Protein AF-A0A1M4VY60-F1 (afdb_monomer)

Mean predicted aligned error: 6.82 Å

Organism: NCBI:txid996115

pLDDT: mean 90.89, std 8.32, range [58.72, 98.5]

Sequence (196 aa):
MANYSYIGYAPGVITVNFSGPDTVTLDSGYDPATDRRIFDVTDADGGNILPWWNPTPDTGTVFNGDRYNDENGDDATQTGVVTNLDGSVTYDSGAIYLEESYALAKPGGGTINMYRVEVEGNLVGYITSEPLVPGTTYSMTVSKVTPGNAPDTTDPSALVDVPCFTAGTLIETPDGAKAIEDLARGDLVLTLDHGP

Nearest PDB structures (foldseek):
  3gqb-assembly2_D  TM=4.556E-01  e=8.076E+00  Thermus thermophilus HB8
  6rm3-assembly1_SE0  TM=1.972E-01  e=2.638E+00  Vairimorpha necatrix
  2yyz-assembly1_A  TM=1.481E-01  e=2.371E+00  Thermotoga maritima MSB8
  8y6q-assembly1_I  TM=2.352E-01  e=6.526E+00  Drosophila melanogaster

InterPro domains:
  IPR028992 Hedgehog/Intein (Hint) domain [PF13403] (163-195)
  IPR036844 Hint domain superfamily [SSF51294] (162-196)

Foldseek 3Di:
DDKDKAKFFFAVQWDFDPPPQTKIAGALPDDSQFGIKMKIKFFDFDWALADDPDGHGRPSFFQFFDVPHQLDTSGPRIWIWMAHPVRPDTPDTARKHWFKWKFWADPVGDTKIKTQIDHSNHGGGIFILDDDDHGDMTRIDMDTGHSVLTFGNVPCNSTPDDPDDDFPDWFQFPVGTDTPVPDDPPGGGQDPVRDD

Secondary structure (DSSP, 8-state):
-EEEEEEEE-GGGEEEE-SSS-EEEE-TT--TTTSEEEEEEEE---SBSS-TTS--B--S-B--B-TTSTTS-S-TT-EEEEE-TTSS-EEEEEEEEEEEEEEEEPTTSSEEEEEEEEETTEEEEEEESSPPPTT-EEEEEEEE--TTTSPBTT-TTTS----PPPTTPEEP-TTS-EEGGG--TT-----TTS--

Radius of gyration: 18.48 Å; Cα contacts (8 Å, |Δi|>4): 457; chains: 1; bounding box: 41×38×54 Å

Solvent-accessible surface area (backbone atoms only — not comparable to full-atom values): 10792 Å² total; per-residue (Å²): 103,38,72,52,66,36,60,28,36,33,53,91,45,51,49,78,42,75,93,61,80,41,32,41,31,38,36,67,81,67,43,81,88,75,44,33,28,33,42,40,36,39,21,46,48,61,72,46,42,38,65,90,89,64,64,42,73,34,72,30,46,54,58,36,8,20,75,89,39,84,64,42,49,45,37,90,52,28,30,30,42,30,23,37,86,85,62,85,43,76,80,50,69,39,52,35,24,26,52,39,34,33,46,26,50,42,98,86,66,64,70,34,46,33,34,38,32,27,37,73,60,38,83,67,18,35,40,33,32,51,90,82,56,63,58,43,74,25,49,44,48,79,44,76,17,28,85,89,71,33,44,44,71,84,42,77,72,50,39,39,68,71,92,77,78,59,84,73,39,67,44,53,24,92,94,44,72,38,38,54,83,76,62,54,95,87,65,57,46,52,42,97,87,70,44,104

Structure (mmCIF, N/CA/C/O backbone):
data_AF-A0A1M4VY60-F1
#
_entry.id   AF-A0A1M4VY60-F1
#
loop_
_atom_site.group_PDB
_atom_site.id
_atom_site.type_symbol
_atom_site.label_atom_id
_atom_site.label_alt_id
_atom_site.label_comp_id
_atom_site.label_asym_id
_atom_site.label_entity_id
_atom_site.label_seq_id
_atom_site.pdbx_PDB_ins_code
_atom_site.Cartn_x
_atom_site.Cartn_y
_atom_site.Cartn_z
_atom_site.occupancy
_atom_site.B_iso_or_equiv
_atom_site.auth_seq_id
_atom_site.auth_comp_id
_atom_site.auth_asym_id
_atom_site.auth_atom_id
_atom_site.pdbx_PDB_model_num
ATOM 1 N N . MET A 1 1 ? 16.807 -10.704 -2.447 1.00 79.31 1 MET A N 1
ATOM 2 C CA . 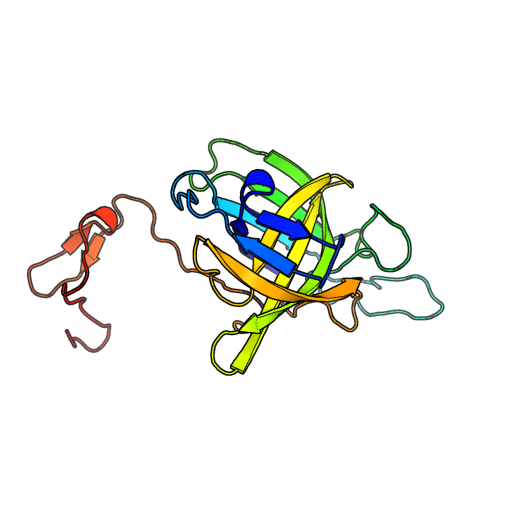MET A 1 1 ? 15.337 -10.851 -2.535 1.00 79.31 1 MET A CA 1
ATOM 3 C C . MET A 1 1 ? 14.701 -10.497 -1.202 1.00 79.31 1 MET A C 1
ATOM 5 O O . MET A 1 1 ? 14.738 -11.300 -0.268 1.00 79.31 1 MET A O 1
ATOM 9 N N . ALA A 1 2 ? 14.200 -9.272 -1.102 1.00 87.00 2 ALA A N 1
ATOM 10 C CA . ALA A 1 2 ? 13.390 -8.838 0.020 1.00 87.00 2 ALA A CA 1
ATOM 11 C C . ALA A 1 2 ? 11.962 -9.364 -0.132 1.00 87.00 2 ALA A C 1
ATOM 13 O O . ALA A 1 2 ? 11.486 -9.625 -1.237 1.00 87.00 2 ALA A O 1
ATOM 14 N N . ASN A 1 3 ? 11.297 -9.526 1.005 1.00 91.44 3 ASN A N 1
ATOM 15 C CA . ASN A 1 3 ? 9.868 -9.768 1.057 1.00 91.44 3 ASN A CA 1
ATOM 16 C C . ASN A 1 3 ? 9.286 -8.770 2.041 1.00 91.44 3 ASN A C 1
ATOM 18 O O . ASN A 1 3 ? 9.808 -8.629 3.151 1.00 91.44 3 ASN A O 1
ATOM 22 N N . TYR A 1 4 ? 8.229 -8.094 1.633 1.00 89.94 4 TYR A N 1
ATOM 23 C CA . TYR A 1 4 ? 7.525 -7.137 2.464 1.00 89.94 4 TYR A CA 1
ATOM 24 C C . TYR A 1 4 ? 6.027 -7.294 2.239 1.00 89.94 4 TYR A C 1
ATOM 26 O O . TYR A 1 4 ? 5.578 -7.660 1.154 1.00 89.94 4 TYR A O 1
ATOM 34 N N . SER A 1 5 ? 5.265 -7.089 3.306 1.00 91.75 5 SER A N 1
ATOM 35 C CA . SER A 1 5 ? 3.823 -7.284 3.317 1.00 91.75 5 SER A CA 1
ATOM 36 C C . SER A 1 5 ? 3.177 -6.039 3.887 1.00 91.75 5 SER A C 1
ATOM 38 O O . SER A 1 5 ? 3.624 -5.520 4.910 1.00 91.75 5 SER A O 1
ATOM 40 N N . TYR A 1 6 ? 2.140 -5.552 3.219 1.00 93.00 6 TYR A N 1
ATOM 41 C CA . TYR A 1 6 ? 1.391 -4.386 3.666 1.00 93.00 6 TYR A CA 1
ATOM 42 C C . TYR A 1 6 ? -0.083 -4.708 3.766 1.00 93.00 6 TYR A C 1
ATOM 44 O O . TYR A 1 6 ? -0.626 -5.490 2.987 1.00 93.00 6 TYR A O 1
ATOM 52 N N . ILE A 1 7 ? -0.754 -4.028 4.687 1.00 93.50 7 ILE A N 1
ATOM 53 C CA . ILE A 1 7 ? -2.207 -4.039 4.751 1.00 93.50 7 ILE A CA 1
ATOM 54 C C . ILE A 1 7 ? -2.711 -2.695 4.270 1.00 93.50 7 ILE A C 1
ATOM 56 O O . ILE A 1 7 ? -2.360 -1.646 4.807 1.00 93.50 7 ILE A O 1
ATOM 60 N N . GLY A 1 8 ? -3.559 -2.746 3.254 1.00 95.38 8 GLY A N 1
ATOM 61 C CA . GLY A 1 8 ? -4.146 -1.568 2.644 1.00 95.38 8 GLY A CA 1
ATOM 62 C C . GLY A 1 8 ? -5.646 -1.707 2.458 1.00 95.38 8 GLY A C 1
ATOM 63 O O . GLY A 1 8 ? -6.289 -2.627 2.965 1.00 95.38 8 GLY A O 1
ATOM 64 N N . TYR A 1 9 ? -6.194 -0.771 1.703 1.00 97.62 9 TYR A N 1
ATOM 65 C CA . TYR A 1 9 ? -7.612 -0.624 1.433 1.00 97.62 9 TYR A CA 1
ATOM 66 C C . TYR A 1 9 ? -7.970 -1.252 0.089 1.00 97.62 9 TYR A C 1
ATOM 68 O O . TYR A 1 9 ? -7.238 -1.122 -0.898 1.00 97.62 9 TYR A O 1
ATOM 76 N N . ALA A 1 10 ? -9.131 -1.899 0.029 1.00 98.12 10 ALA A N 1
ATOM 77 C CA . ALA A 1 10 ? -9.727 -2.302 -1.233 1.00 98.12 10 ALA A CA 1
ATOM 78 C C . ALA A 1 10 ? -10.022 -1.063 -2.112 1.00 98.12 10 ALA A C 1
ATOM 80 O O . ALA A 1 10 ? -10.392 -0.012 -1.585 1.00 98.12 10 ALA A O 1
ATOM 81 N N . PRO A 1 11 ? -9.939 -1.168 -3.453 1.00 97.81 11 PRO A N 1
ATOM 82 C CA . PRO A 1 11 ? -10.197 -0.037 -4.344 1.00 97.81 11 PRO A CA 1
ATOM 83 C C . PRO A 1 11 ? -11.573 0.607 -4.138 1.00 97.81 11 PRO A C 1
ATOM 85 O O . PRO A 1 11 ? -11.707 1.821 -4.205 1.00 97.81 11 PRO A O 1
ATOM 88 N N . GLY A 1 12 ? -12.597 -0.208 -3.861 1.00 97.31 12 GLY A N 1
ATOM 89 C CA . GLY A 1 12 ? -13.990 0.241 -3.791 1.00 97.31 12 GLY A CA 1
ATOM 90 C C . GLY A 1 12 ? -14.336 1.133 -2.597 1.00 97.31 12 GLY A C 1
ATOM 91 O O . GLY A 1 12 ? -15.396 1.749 -2.621 1.00 97.31 12 GLY A O 1
ATOM 92 N N . VAL A 1 13 ? -13.473 1.217 -1.579 1.00 98.31 13 VAL A N 1
ATOM 93 C CA . VAL A 1 13 ? -13.711 2.047 -0.381 1.00 98.31 13 VAL A CA 1
ATOM 94 C C . VAL A 1 13 ? -12.925 3.355 -0.379 1.00 98.31 13 VAL A C 1
ATOM 96 O O . VAL A 1 13 ? -13.095 4.168 0.527 1.00 98.31 13 VAL A O 1
ATOM 99 N N . ILE A 1 14 ? -12.079 3.587 -1.384 1.00 98.44 14 ILE A N 1
ATOM 100 C CA . ILE A 1 14 ? -11.337 4.836 -1.548 1.00 98.44 14 ILE A CA 1
ATOM 101 C C . ILE A 1 14 ? -11.918 5.597 -2.733 1.00 98.44 14 ILE A C 1
ATOM 103 O O . ILE A 1 14 ? -11.946 5.109 -3.859 1.00 98.44 14 ILE A O 1
ATOM 107 N N . THR A 1 15 ? -12.358 6.828 -2.489 1.00 97.88 15 THR A N 1
ATOM 108 C CA . THR A 1 15 ? -12.755 7.751 -3.555 1.00 97.88 15 THR A CA 1
ATOM 109 C C . THR A 1 15 ? -11.655 8.777 -3.774 1.00 97.88 15 THR A C 1
ATOM 111 O O . THR A 1 15 ? -11.399 9.604 -2.900 1.00 97.88 15 THR A O 1
ATOM 114 N N . VAL A 1 16 ? -11.037 8.744 -4.955 1.00 97.25 16 VAL A N 1
ATOM 115 C CA . VAL A 1 16 ? -10.107 9.773 -5.440 1.00 97.25 16 VAL A CA 1
ATOM 116 C C . VAL A 1 16 ? -10.871 10.703 -6.385 1.00 97.25 16 VAL A C 1
ATOM 118 O O . VAL A 1 16 ? -11.512 10.242 -7.329 1.00 97.25 16 VAL A O 1
ATOM 121 N N . ASN A 1 17 ? -10.853 12.010 -6.127 1.00 96.12 17 ASN A N 1
ATOM 122 C CA . ASN A 1 17 ? -11.636 12.995 -6.874 1.00 96.12 17 ASN A CA 1
ATOM 123 C C . ASN A 1 17 ? -10.746 14.126 -7.403 1.00 96.12 17 ASN A C 1
ATOM 125 O O . ASN A 1 17 ? -10.061 14.778 -6.621 1.00 96.12 17 ASN A O 1
ATOM 129 N N . PHE A 1 18 ? -10.833 14.367 -8.715 1.00 94.06 18 PHE A N 1
ATOM 130 C CA . PHE A 1 18 ? -10.136 15.433 -9.455 1.00 94.06 18 PHE A CA 1
ATOM 131 C C . PHE A 1 18 ? -11.100 16.466 -10.083 1.00 94.06 18 PHE A C 1
ATOM 133 O O . PHE A 1 18 ? -10.710 17.331 -10.861 1.00 94.06 18 PHE A O 1
ATOM 140 N N . SER A 1 19 ? -12.404 16.365 -9.805 1.00 86.00 19 SER A N 1
ATOM 141 C CA . SER A 1 19 ? -13.473 17.194 -10.397 1.00 86.00 19 SER A CA 1
ATOM 142 C C . SER A 1 19 ? -13.743 18.473 -9.589 1.00 86.00 19 SER A C 1
ATOM 144 O O . SER A 1 19 ? -14.884 18.927 -9.477 1.00 86.00 19 SER A O 1
ATOM 146 N N . GLY A 1 20 ? -12.708 19.036 -8.970 1.00 79.38 20 GLY A N 1
ATOM 147 C CA . GLY A 1 20 ? -12.797 20.098 -7.970 1.00 79.38 20 GLY A CA 1
ATOM 148 C C . GLY A 1 20 ? -11.436 20.305 -7.302 1.00 79.38 20 GLY A C 1
ATOM 149 O O . GLY A 1 20 ? -10.424 20.086 -7.961 1.00 79.38 20 GLY A O 1
ATOM 150 N N . PRO A 1 21 ? -11.357 20.728 -6.025 1.00 88.00 21 PRO A N 1
ATOM 151 C CA . PRO A 1 21 ? -10.121 20.510 -5.285 1.00 88.00 21 PRO A CA 1
ATOM 152 C C . PRO A 1 21 ? -9.823 19.007 -5.251 1.00 88.00 21 PRO A C 1
ATOM 154 O O . PRO A 1 21 ? -10.731 18.208 -5.019 1.00 88.00 21 PRO A O 1
ATOM 157 N N . ASP A 1 22 ? -8.564 18.647 -5.470 1.00 96.00 22 ASP A N 1
ATOM 158 C CA . ASP A 1 22 ? -8.120 17.259 -5.440 1.00 96.00 22 ASP A CA 1
ATOM 159 C C . ASP A 1 22 ? -8.291 16.686 -4.029 1.00 96.00 22 ASP A C 1
ATOM 161 O O . ASP A 1 22 ? -7.746 17.220 -3.052 1.00 96.00 22 ASP A O 1
ATOM 165 N N . THR A 1 23 ? -9.054 15.598 -3.906 1.00 96.75 23 THR A N 1
ATOM 166 C CA . THR A 1 23 ? -9.336 14.976 -2.606 1.00 96.75 23 THR A CA 1
ATOM 167 C C . THR A 1 23 ? -9.319 13.457 -2.633 1.00 96.75 23 THR A C 1
ATOM 169 O O . THR A 1 23 ? -9.688 12.842 -3.633 1.00 96.75 23 THR A O 1
ATOM 172 N N . VAL A 1 24 ? -9.022 12.878 -1.470 1.00 97.94 24 VAL A N 1
ATOM 173 C CA . VAL A 1 24 ? -9.227 11.462 -1.150 1.00 97.94 24 VAL A CA 1
ATOM 174 C C . VAL A 1 24 ? -10.209 11.338 0.007 1.00 97.94 24 VAL A C 1
ATOM 176 O O . VAL A 1 24 ? -10.101 12.068 0.994 1.00 97.94 24 VAL A O 1
ATOM 179 N N . THR A 1 25 ? -11.131 10.386 -0.082 1.00 97.50 25 THR A N 1
ATOM 180 C CA . THR A 1 25 ? -12.056 10.043 1.003 1.00 97.50 25 THR A CA 1
ATOM 181 C C . THR A 1 25 ? -12.074 8.533 1.211 1.00 97.50 25 THR A C 1
ATOM 183 O O . THR A 1 25 ? -12.263 7.787 0.250 1.00 97.50 25 THR A O 1
ATOM 186 N N . LEU A 1 26 ? -11.913 8.093 2.463 1.00 98.12 26 LEU A N 1
ATOM 187 C CA . LEU A 1 26 ? -12.248 6.725 2.872 1.00 98.12 26 LEU A CA 1
ATOM 188 C C . LEU A 1 26 ? -13.755 6.650 3.136 1.00 98.12 26 LEU A C 1
ATOM 190 O O . LEU A 1 26 ? -14.288 7.495 3.861 1.00 98.12 26 LEU A O 1
ATOM 194 N N . ASP A 1 27 ? -14.437 5.657 2.567 1.00 98.12 27 ASP A N 1
ATOM 195 C CA . ASP A 1 27 ? -15.877 5.466 2.749 1.00 98.12 27 ASP A CA 1
ATOM 196 C C . ASP A 1 27 ? -16.244 5.409 4.244 1.00 98.12 27 ASP A C 1
ATOM 198 O O . ASP A 1 27 ? -15.566 4.789 5.064 1.00 98.12 27 ASP A O 1
ATOM 202 N N . SER A 1 28 ? -17.332 6.082 4.620 1.00 97.75 28 SER A N 1
ATOM 203 C CA . SER A 1 28 ? -17.872 6.045 5.983 1.00 97.75 28 SER A CA 1
ATOM 204 C C . SER A 1 28 ? -18.344 4.656 6.430 1.00 97.75 28 SER A C 1
ATOM 206 O O . SER A 1 28 ? -18.413 4.399 7.630 1.00 97.75 28 SER A O 1
ATOM 208 N N . GLY A 1 29 ? -18.681 3.784 5.480 1.00 97.50 29 GLY A N 1
ATOM 209 C CA . GLY A 1 29 ? -19.067 2.394 5.684 1.00 97.50 29 GLY A CA 1
ATOM 210 C C . GLY A 1 29 ? -17.900 1.410 5.651 1.00 97.50 29 GLY A C 1
ATOM 211 O O . GLY A 1 29 ? -18.171 0.216 5.665 1.00 97.50 29 GLY A O 1
ATOM 212 N N . TYR A 1 30 ? -16.648 1.888 5.605 1.00 97.44 30 TYR A N 1
ATOM 213 C CA . TYR A 1 30 ? -15.455 1.042 5.648 1.00 97.44 30 TYR A CA 1
ATOM 214 C C . TYR A 1 30 ? -15.513 0.041 6.809 1.00 97.44 30 TYR A C 1
ATOM 216 O O . TYR A 1 30 ? -15.568 0.430 7.981 1.00 97.44 30 TYR A O 1
ATOM 224 N N . ASP A 1 31 ? -15.441 -1.241 6.466 1.00 95.38 31 ASP A N 1
ATOM 225 C CA . ASP A 1 31 ? -15.331 -2.351 7.398 1.00 95.38 31 ASP A CA 1
ATOM 226 C C . ASP A 1 31 ? -13.915 -2.952 7.324 1.00 95.38 31 ASP A C 1
ATOM 228 O O . ASP A 1 31 ? -13.547 -3.584 6.328 1.00 95.38 31 ASP A O 1
ATOM 232 N N . PRO A 1 32 ? -13.091 -2.822 8.380 1.00 91.50 32 PRO A N 1
ATOM 233 C CA . PRO A 1 32 ? -11.748 -3.386 8.384 1.00 91.50 32 PRO A CA 1
ATOM 234 C C . PRO A 1 32 ? -11.719 -4.919 8.263 1.00 91.50 32 PRO A C 1
ATOM 236 O O . PRO A 1 32 ? -10.653 -5.470 7.994 1.00 91.50 32 PRO A O 1
ATOM 239 N N . ALA A 1 33 ? -12.819 -5.640 8.478 1.00 87.69 33 ALA A N 1
ATOM 240 C CA . ALA A 1 33 ? -12.850 -7.088 8.293 1.00 87.69 33 ALA A CA 1
ATOM 241 C C . ALA A 1 33 ? -12.909 -7.495 6.812 1.00 87.69 33 ALA A C 1
ATOM 243 O O . ALA A 1 33 ? -12.331 -8.518 6.445 1.00 87.69 33 ALA A O 1
ATOM 244 N N . THR A 1 34 ? -13.574 -6.708 5.962 1.00 93.00 34 THR A N 1
ATOM 245 C CA . THR A 1 34 ? -13.840 -7.074 4.558 1.00 93.00 34 THR A CA 1
ATOM 246 C C . THR A 1 34 ? -13.147 -6.176 3.546 1.00 93.00 34 THR A C 1
ATOM 248 O O . THR A 1 34 ? -12.853 -6.621 2.438 1.00 93.00 34 THR A O 1
ATOM 251 N N . ASP A 1 35 ? -12.845 -4.935 3.923 1.00 96.75 35 ASP A N 1
ATOM 252 C CA . ASP A 1 35 ? -12.388 -3.900 2.994 1.00 96.75 35 ASP A CA 1
ATOM 253 C C . ASP A 1 35 ? -10.873 -3.688 3.042 1.00 96.75 35 ASP A C 1
ATOM 255 O O . ASP A 1 35 ? -10.346 -2.745 2.446 1.00 96.75 35 ASP A O 1
ATOM 259 N N . ARG A 1 36 ? -10.158 -4.578 3.738 1.00 95.12 36 ARG A N 1
ATOM 260 C CA . ARG A 1 36 ? -8.696 -4.628 3.744 1.00 95.12 36 ARG A CA 1
ATOM 261 C C . ARG A 1 36 ? -8.162 -5.699 2.806 1.00 95.12 36 ARG A C 1
ATOM 263 O O . ARG A 1 36 ? -8.779 -6.744 2.596 1.00 95.12 36 ARG A O 1
ATOM 270 N N . ARG A 1 37 ? -6.972 -5.436 2.277 1.00 96.38 37 ARG A N 1
ATOM 271 C CA . ARG A 1 37 ? -6.199 -6.367 1.452 1.00 96.38 37 ARG A CA 1
ATOM 272 C C . ARG A 1 37 ? -4.791 -6.503 2.005 1.00 96.38 37 ARG A C 1
ATOM 274 O O . ARG A 1 37 ? -4.259 -5.532 2.542 1.00 96.38 37 ARG A O 1
ATOM 281 N N . ILE A 1 38 ? -4.224 -7.693 1.863 1.00 95.56 38 ILE A N 1
ATOM 282 C CA . ILE A 1 38 ? -2.805 -7.958 2.094 1.00 95.56 38 ILE A CA 1
ATOM 283 C C . ILE A 1 38 ? -2.099 -7.848 0.746 1.00 95.56 38 ILE A C 1
ATOM 285 O O . ILE A 1 38 ? -2.559 -8.432 -0.235 1.00 95.56 38 ILE A O 1
ATOM 289 N N . PHE A 1 39 ? -1.011 -7.089 0.705 1.00 96.62 39 PHE A N 1
ATOM 290 C CA . PHE A 1 39 ? -0.144 -6.900 -0.451 1.00 96.62 39 PHE A CA 1
ATOM 291 C C . PHE A 1 39 ? 1.202 -7.531 -0.122 1.00 96.62 39 PHE A C 1
ATOM 293 O O . PHE A 1 39 ? 2.054 -6.879 0.480 1.00 96.62 39 PHE A O 1
ATOM 300 N N . ASP A 1 40 ? 1.367 -8.802 -0.478 1.00 96.00 40 ASP A N 1
ATOM 301 C CA . ASP A 1 40 ? 2.634 -9.508 -0.319 1.00 96.00 40 ASP A CA 1
ATOM 302 C C . ASP A 1 40 ? 3.493 -9.263 -1.554 1.00 96.00 40 ASP A C 1
ATOM 304 O O . ASP A 1 40 ? 3.089 -9.590 -2.673 1.00 96.00 40 ASP A O 1
ATOM 308 N N . VAL A 1 41 ? 4.673 -8.686 -1.354 1.00 96.06 41 VAL A N 1
ATOM 309 C CA . VAL A 1 41 ? 5.595 -8.313 -2.424 1.00 96.06 41 VAL A CA 1
ATOM 310 C C . VAL A 1 41 ? 6.923 -9.023 -2.226 1.00 96.06 41 VAL A C 1
ATOM 312 O O . VAL A 1 41 ? 7.484 -9.062 -1.128 1.00 96.06 41 VAL A O 1
ATOM 315 N N . THR A 1 42 ? 7.428 -9.569 -3.321 1.00 96.56 42 THR A N 1
ATOM 316 C CA . THR A 1 42 ? 8.745 -10.171 -3.449 1.00 96.56 42 THR A CA 1
ATOM 317 C C . THR A 1 42 ? 9.537 -9.367 -4.463 1.00 96.56 42 THR A C 1
ATOM 319 O O . THR A 1 42 ? 9.123 -9.225 -5.612 1.00 96.56 42 THR A O 1
ATOM 322 N N . ASP A 1 43 ? 10.696 -8.887 -4.037 1.00 94.94 43 ASP A N 1
ATOM 323 C CA . ASP A 1 43 ? 11.519 -7.969 -4.813 1.00 94.94 43 ASP A CA 1
ATOM 324 C C . ASP A 1 43 ? 12.976 -8.449 -4.793 1.00 94.94 43 ASP A C 1
ATOM 326 O O . ASP A 1 43 ? 13.576 -8.630 -3.724 1.00 94.94 43 ASP A O 1
ATOM 330 N N . ALA A 1 44 ? 13.528 -8.788 -5.959 1.00 93.56 44 ALA A N 1
ATOM 331 C CA . ALA A 1 44 ? 14.858 -9.375 -6.058 1.00 93.56 44 ALA A CA 1
ATOM 332 C C . ALA A 1 44 ? 15.875 -8.345 -6.525 1.00 93.56 44 ALA A C 1
ATOM 334 O O . ALA A 1 44 ? 15.830 -7.916 -7.661 1.00 93.56 44 ALA A O 1
ATOM 335 N N . ASP A 1 45 ? 16.870 -8.091 -5.682 1.00 91.50 45 ASP A N 1
ATOM 336 C CA . ASP A 1 45 ? 17.999 -7.234 -5.995 1.00 91.50 45 ASP A CA 1
ATOM 337 C C . ASP A 1 45 ? 18.800 -7.721 -7.213 1.00 91.50 45 ASP A C 1
ATOM 339 O O . ASP A 1 45 ? 19.111 -8.910 -7.356 1.00 91.50 45 ASP A O 1
ATOM 343 N N . GLY A 1 46 ? 19.242 -6.779 -8.045 1.00 83.94 46 GLY A N 1
ATOM 344 C CA . GLY A 1 46 ? 20.280 -7.020 -9.040 1.00 83.94 46 GLY A CA 1
ATOM 345 C C . GLY A 1 46 ? 20.090 -6.277 -10.357 1.00 83.94 46 GLY A C 1
ATOM 346 O O . GLY A 1 46 ? 19.045 -6.293 -10.990 1.00 83.94 46 GLY A O 1
ATOM 347 N N . GLY A 1 47 ? 21.181 -5.698 -10.858 1.00 85.00 47 GLY A N 1
ATOM 348 C CA . GLY A 1 47 ? 21.140 -4.926 -12.097 1.00 85.00 47 GLY A CA 1
ATOM 34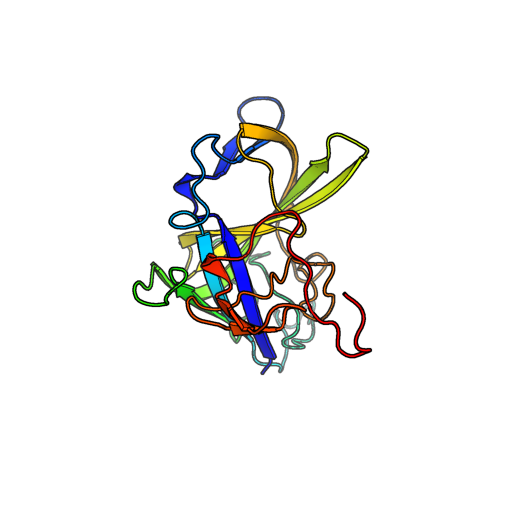9 C C . GLY A 1 47 ? 20.627 -3.511 -11.847 1.00 85.00 47 GLY A C 1
ATOM 350 O O . GLY A 1 47 ? 21.098 -2.842 -10.928 1.00 85.00 47 GLY A O 1
ATOM 351 N N . ASN A 1 48 ? 19.740 -3.027 -12.715 1.00 86.50 48 ASN A N 1
ATOM 352 C CA . ASN A 1 48 ? 19.166 -1.690 -12.614 1.00 86.50 48 ASN A CA 1
ATOM 353 C C . ASN A 1 48 ? 17.665 -1.752 -12.908 1.00 86.50 48 ASN A C 1
ATOM 355 O O . ASN A 1 48 ? 17.279 -2.369 -13.900 1.00 86.50 48 ASN A O 1
ATOM 359 N N . ILE A 1 49 ? 16.880 -0.985 -12.150 1.00 83.75 49 ILE A N 1
ATOM 360 C CA . ILE A 1 49 ? 15.435 -0.740 -12.342 1.00 83.75 49 ILE A CA 1
ATOM 361 C C . ILE A 1 49 ? 15.163 -0.014 -13.684 1.00 83.75 49 ILE A C 1
ATOM 363 O O . ILE A 1 49 ? 14.038 0.197 -14.104 1.00 83.75 49 ILE A O 1
ATOM 367 N N . LEU A 1 50 ? 16.206 0.432 -14.394 1.00 70.19 50 LEU A N 1
ATOM 368 C CA . LEU A 1 50 ? 16.082 1.203 -15.627 1.00 70.19 50 LEU A CA 1
ATOM 369 C C . LEU A 1 50 ? 17.179 0.925 -16.656 1.00 70.19 50 LEU A C 1
ATOM 371 O O . LEU A 1 50 ? 18.296 0.537 -16.299 1.00 70.19 50 LEU A O 1
ATOM 375 N N . PRO A 1 51 ? 16.920 1.253 -17.939 1.00 64.12 51 PRO A N 1
ATOM 376 C CA . PRO A 1 51 ? 17.919 1.171 -18.987 1.00 64.12 51 PRO A CA 1
ATOM 377 C C . PRO A 1 51 ? 19.086 2.160 -18.808 1.00 64.12 51 PRO A C 1
ATOM 379 O O . PRO A 1 51 ? 19.026 3.183 -18.130 1.00 64.12 51 PRO A O 1
ATOM 382 N N . TRP A 1 52 ? 20.156 1.836 -19.531 1.00 63.56 52 TRP A N 1
ATOM 383 C CA . TRP A 1 52 ? 21.541 2.314 -19.458 1.00 63.56 52 TRP A CA 1
ATOM 384 C C . TRP A 1 52 ? 21.823 3.826 -19.372 1.00 63.56 52 TRP A C 1
ATOM 386 O O . TRP A 1 52 ? 22.960 4.190 -19.080 1.00 63.56 52 TRP A O 1
ATOM 396 N N . TRP A 1 53 ? 20.863 4.713 -19.651 1.00 68.31 53 TRP A N 1
ATOM 397 C CA . TRP A 1 53 ? 21.104 6.164 -19.689 1.00 68.31 53 TRP A CA 1
ATOM 398 C C . TRP A 1 53 ? 20.902 6.860 -18.333 1.00 68.31 53 TRP A C 1
ATOM 400 O O . TRP A 1 53 ? 21.423 7.957 -18.140 1.00 68.31 53 TRP A O 1
ATOM 410 N N . ASN A 1 54 ? 20.196 6.221 -17.394 1.00 68.81 54 ASN A N 1
ATOM 411 C CA . ASN A 1 54 ? 20.105 6.640 -15.993 1.00 68.81 54 ASN A CA 1
ATOM 412 C C . ASN A 1 54 ? 19.921 5.405 -15.095 1.00 68.81 54 ASN A C 1
ATOM 414 O O . ASN A 1 54 ? 18.823 5.172 -14.581 1.00 68.81 54 ASN A O 1
ATOM 418 N N . PRO A 1 55 ? 20.966 4.565 -14.969 1.00 75.81 55 PRO A N 1
ATOM 419 C CA . PRO A 1 55 ? 20.873 3.329 -14.209 1.00 75.81 55 PRO A CA 1
ATOM 420 C C . PRO A 1 55 ? 20.575 3.660 -12.747 1.00 75.81 55 PRO A C 1
ATOM 422 O O . PRO A 1 55 ? 21.396 4.263 -12.058 1.00 75.81 55 PRO A O 1
ATOM 425 N N . THR A 1 56 ? 19.381 3.283 -12.295 1.00 85.75 56 THR A N 1
ATOM 426 C CA . THR A 1 56 ? 19.047 3.269 -10.871 1.00 85.75 56 THR A CA 1
ATOM 427 C C . THR A 1 56 ? 19.326 1.855 -10.379 1.00 85.75 56 THR A C 1
ATOM 429 O O . THR A 1 56 ? 18.678 0.942 -10.895 1.00 85.75 56 THR A O 1
ATOM 432 N N . PRO A 1 57 ? 20.301 1.649 -9.475 1.00 89.12 57 PRO A N 1
ATOM 433 C CA . PRO A 1 57 ? 20.595 0.324 -8.954 1.00 89.12 57 PRO A CA 1
ATOM 434 C C . PRO A 1 57 ? 19.346 -0.291 -8.339 1.00 89.12 57 PRO A C 1
ATOM 436 O O . PRO A 1 57 ? 18.670 0.360 -7.545 1.00 89.12 57 PRO A O 1
ATOM 439 N N . ASP A 1 58 ? 19.071 -1.530 -8.716 1.00 91.25 58 ASP A N 1
ATOM 440 C CA . ASP A 1 58 ? 18.052 -2.326 -8.053 1.00 91.25 58 ASP A CA 1
ATOM 441 C C . ASP A 1 58 ? 18.622 -2.858 -6.731 1.00 91.25 58 ASP A C 1
ATOM 443 O O . ASP A 1 58 ? 19.589 -3.629 -6.719 1.00 91.25 58 ASP A O 1
ATOM 447 N N . THR A 1 59 ? 18.057 -2.392 -5.619 1.00 90.69 59 THR A N 1
ATOM 448 C CA . THR A 1 59 ? 18.430 -2.816 -4.266 1.00 90.69 59 THR A CA 1
ATOM 449 C C . THR A 1 59 ? 17.476 -3.855 -3.686 1.00 90.69 59 THR A C 1
ATOM 451 O O . THR A 1 59 ? 17.772 -4.398 -2.621 1.00 90.69 59 THR A O 1
ATOM 454 N N . GLY A 1 60 ? 16.343 -4.114 -4.342 1.00 91.81 60 GLY A N 1
ATOM 455 C CA . GLY A 1 60 ? 15.245 -4.922 -3.828 1.00 91.81 60 GLY A CA 1
ATOM 456 C C . GLY A 1 60 ? 14.564 -4.366 -2.569 1.00 91.81 60 GLY A C 1
ATOM 457 O O . GLY A 1 60 ? 13.946 -5.124 -1.831 1.00 91.81 60 GLY A O 1
ATOM 458 N N . THR A 1 61 ? 14.764 -3.089 -2.223 1.00 91.12 61 THR A N 1
ATOM 459 C CA . THR A 1 61 ? 14.275 -2.483 -0.961 1.00 91.12 61 THR A CA 1
ATOM 460 C C . THR A 1 61 ? 13.371 -1.277 -1.182 1.00 91.12 61 THR A C 1
ATOM 462 O O . THR A 1 61 ? 13.156 -0.478 -0.273 1.00 91.12 61 THR A O 1
ATOM 465 N N . VAL A 1 62 ? 12.896 -1.078 -2.404 1.00 92.31 62 VAL A N 1
ATOM 466 C CA . VAL A 1 62 ? 12.106 0.090 -2.779 1.00 92.31 62 VAL A CA 1
ATOM 467 C C . VAL A 1 62 ? 10.882 -0.424 -3.502 1.00 92.31 62 VAL A C 1
ATOM 469 O O . VAL A 1 62 ? 11.028 -1.121 -4.494 1.00 92.31 62 VAL A O 1
ATOM 472 N N . PHE A 1 63 ? 9.685 -0.061 -3.039 1.00 94.81 63 PHE A N 1
ATOM 473 C CA . PHE A 1 63 ? 8.466 -0.469 -3.733 1.00 94.81 63 PHE A CA 1
ATOM 474 C C . PHE A 1 63 ? 8.276 0.414 -4.975 1.00 94.81 63 PHE A C 1
ATOM 476 O O . PHE A 1 63 ? 7.694 1.500 -4.919 1.00 94.81 63 PHE A O 1
ATOM 483 N N . ASN A 1 64 ? 8.848 -0.028 -6.090 1.00 93.75 64 ASN A N 1
ATOM 484 C CA . ASN A 1 64 ? 8.996 0.740 -7.316 1.00 93.75 64 ASN A CA 1
ATOM 485 C C . ASN A 1 64 ? 7.657 1.029 -8.010 1.00 93.75 64 ASN A C 1
ATOM 487 O O . ASN A 1 64 ? 6.669 0.310 -7.835 1.00 93.75 64 ASN A O 1
ATOM 491 N N . GLY A 1 65 ? 7.653 2.101 -8.807 1.00 94.38 65 GLY A N 1
ATOM 492 C CA . GLY A 1 65 ? 6.518 2.512 -9.635 1.00 94.38 65 GLY A CA 1
ATOM 493 C C . GLY A 1 65 ? 6.705 2.248 -11.125 1.00 94.38 65 GLY A C 1
ATOM 494 O O . GLY A 1 65 ? 7.470 1.363 -11.489 1.00 94.38 65 GLY A O 1
ATOM 495 N N . ASP A 1 66 ? 6.034 3.021 -11.978 1.00 88.31 66 ASP A N 1
ATOM 496 C CA . ASP A 1 66 ? 5.888 2.791 -13.431 1.00 88.31 66 ASP A CA 1
ATOM 497 C C . ASP A 1 66 ? 6.382 3.959 -14.320 1.00 88.31 66 ASP A C 1
ATOM 499 O O . ASP A 1 66 ? 6.057 4.044 -15.499 1.00 88.31 66 ASP A O 1
ATOM 503 N N . ARG A 1 67 ? 7.140 4.903 -13.754 1.00 83.44 67 ARG A N 1
ATOM 504 C CA . ARG A 1 67 ? 7.582 6.207 -14.305 1.00 83.44 67 ARG A CA 1
ATOM 505 C C . ARG A 1 67 ? 7.489 6.480 -15.822 1.00 83.44 67 ARG A C 1
ATOM 507 O O . ARG A 1 67 ? 7.198 7.626 -16.176 1.00 83.44 67 ARG A O 1
ATOM 514 N N . TYR A 1 68 ? 7.899 5.558 -16.700 1.00 80.62 68 TYR A N 1
ATOM 515 C CA . TYR A 1 68 ? 7.955 5.772 -18.158 1.00 80.62 68 TYR A CA 1
ATOM 516 C C . TYR A 1 68 ? 6.946 4.982 -18.983 1.00 80.62 68 TYR A C 1
ATOM 518 O O . TYR A 1 68 ? 6.685 5.386 -20.119 1.00 80.62 68 TYR A O 1
ATOM 526 N N . ASN A 1 69 ? 6.447 3.865 -18.468 1.00 80.00 69 ASN A N 1
ATOM 527 C CA . ASN A 1 69 ? 5.533 2.996 -19.188 1.00 80.00 69 ASN A CA 1
ATOM 528 C C . ASN A 1 69 ? 4.329 2.771 -18.291 1.00 80.00 69 ASN A C 1
ATOM 530 O O . ASN A 1 69 ? 4.394 1.944 -17.385 1.00 80.00 69 ASN A O 1
ATOM 534 N N . ASP A 1 70 ? 3.258 3.498 -18.593 1.00 81.19 70 ASP A N 1
ATOM 535 C CA . ASP A 1 70 ? 1.978 3.293 -17.931 1.00 81.19 70 ASP A CA 1
ATOM 536 C C . ASP A 1 70 ? 1.628 1.794 -17.964 1.00 81.19 70 ASP A C 1
ATOM 538 O O . ASP A 1 70 ? 1.926 1.077 -18.931 1.00 81.19 70 ASP A O 1
ATOM 542 N N . GLU A 1 71 ? 1.066 1.319 -16.857 1.00 84.12 71 GLU A N 1
ATOM 543 C CA . GLU A 1 71 ? 0.662 -0.072 -16.656 1.00 84.12 71 GLU A CA 1
ATOM 544 C C . GLU A 1 71 ? 1.800 -1.120 -16.677 1.00 84.12 71 GLU A C 1
ATOM 546 O O . GLU A 1 71 ? 1.544 -2.328 -16.691 1.00 84.12 71 GLU A O 1
ATOM 551 N N . ASN A 1 72 ? 3.067 -0.693 -16.675 1.00 86.06 72 ASN A N 1
ATOM 552 C CA . ASN A 1 72 ? 4.222 -1.582 -16.639 1.00 86.06 72 ASN A CA 1
ATOM 553 C C . ASN A 1 72 ? 5.284 -1.065 -15.661 1.00 86.06 72 ASN A C 1
ATOM 555 O O . ASN A 1 72 ? 6.070 -0.176 -15.998 1.00 86.06 72 ASN A O 1
ATOM 559 N N . GLY A 1 73 ? 5.367 -1.710 -14.495 1.00 88.31 73 GLY A N 1
ATOM 560 C CA . GLY A 1 73 ? 6.349 -1.402 -13.457 1.00 88.31 73 GLY A CA 1
ATOM 561 C C . GLY A 1 73 ? 7.787 -1.291 -13.977 1.00 88.31 73 GLY A C 1
ATOM 562 O O . GLY A 1 73 ? 8.215 -2.027 -14.872 1.00 88.31 73 GLY A O 1
ATOM 563 N N . ASP A 1 74 ? 8.536 -0.354 -13.397 1.00 89.19 74 ASP A N 1
ATOM 564 C CA . ASP A 1 74 ? 9.940 -0.097 -13.723 1.00 89.19 74 ASP A CA 1
ATOM 565 C C . ASP A 1 74 ? 10.816 -1.321 -13.377 1.00 89.19 74 ASP A C 1
ATOM 567 O O . ASP A 1 74 ? 11.836 -1.563 -14.022 1.00 89.19 74 ASP A O 1
ATOM 571 N N . ASP A 1 75 ? 10.412 -2.108 -12.378 1.00 91.12 75 ASP A N 1
ATOM 572 C CA . ASP A 1 75 ? 11.190 -3.218 -11.845 1.00 91.12 75 ASP A CA 1
ATOM 573 C C . ASP A 1 75 ? 10.643 -4.589 -12.270 1.00 91.12 75 ASP A C 1
ATOM 575 O O . ASP A 1 75 ? 9.571 -5.022 -11.850 1.00 91.12 75 ASP A O 1
ATOM 579 N N . ALA A 1 76 ? 11.409 -5.294 -13.103 1.00 89.56 76 ALA A N 1
ATOM 580 C CA . ALA A 1 76 ? 11.033 -6.601 -13.631 1.00 89.56 76 ALA A CA 1
ATOM 581 C C . ALA A 1 76 ? 11.185 -7.751 -12.619 1.00 89.56 76 ALA A C 1
ATOM 583 O O . ALA A 1 76 ? 10.728 -8.863 -12.900 1.00 89.56 76 ALA A O 1
ATOM 584 N N . THR A 1 77 ? 11.865 -7.535 -11.491 1.00 92.31 77 THR A N 1
ATOM 585 C CA . THR A 1 77 ? 12.028 -8.546 -10.436 1.00 92.31 77 THR A CA 1
ATOM 586 C C . THR A 1 77 ? 11.024 -8.363 -9.294 1.00 92.31 77 THR A C 1
ATOM 588 O O . THR A 1 77 ? 10.855 -9.287 -8.493 1.00 92.31 77 THR A O 1
ATOM 591 N N . GLN A 1 78 ? 10.317 -7.229 -9.264 1.00 94.44 78 GLN A N 1
ATOM 592 C CA . GLN A 1 78 ? 9.269 -6.918 -8.301 1.00 94.44 78 GLN A CA 1
ATOM 593 C C . GLN A 1 78 ? 7.945 -7.588 -8.693 1.00 94.44 78 GLN A C 1
ATOM 595 O O . GLN A 1 78 ? 7.289 -7.253 -9.681 1.00 94.44 78 GLN A O 1
ATOM 600 N N . THR A 1 79 ? 7.526 -8.558 -7.889 1.00 97.06 79 THR A N 1
ATOM 601 C CA . THR A 1 79 ? 6.292 -9.327 -8.086 1.00 97.06 79 THR A CA 1
ATOM 602 C C . THR A 1 79 ? 5.494 -9.387 -6.796 1.00 97.06 79 THR A C 1
ATOM 604 O O . THR A 1 79 ? 6.043 -9.212 -5.712 1.00 97.06 79 THR A O 1
ATOM 607 N N . GLY A 1 80 ? 4.192 -9.634 -6.876 1.00 97.50 80 GLY A N 1
ATOM 608 C CA . GLY A 1 80 ? 3.370 -9.724 -5.679 1.00 97.50 80 GLY A CA 1
ATOM 609 C C . GLY A 1 80 ? 2.087 -10.509 -5.855 1.00 97.50 80 GLY A C 1
ATOM 610 O O . GLY A 1 80 ? 1.681 -10.862 -6.964 1.00 97.50 80 GLY A O 1
ATOM 611 N N . VAL A 1 81 ? 1.456 -10.779 -4.719 1.00 98.38 81 VAL A N 1
ATOM 612 C CA . VAL A 1 81 ? 0.150 -11.422 -4.603 1.00 98.38 81 VAL A CA 1
ATOM 613 C C . VAL A 1 81 ? -0.706 -10.566 -3.680 1.00 98.38 81 VAL A C 1
ATOM 615 O O . VAL A 1 81 ? -0.291 -10.220 -2.574 1.00 98.38 81 VAL A O 1
ATOM 618 N N . VAL A 1 82 ? -1.916 -10.234 -4.125 1.00 98.44 82 VAL A N 1
ATOM 619 C CA . VAL A 1 82 ? -2.868 -9.463 -3.322 1.00 98.44 82 VAL A CA 1
ATOM 620 C C . VAL A 1 82 ? -3.995 -10.369 -2.868 1.00 98.44 82 VAL A C 1
ATOM 622 O O . VAL A 1 82 ? -4.697 -10.960 -3.691 1.00 98.44 82 VAL A O 1
ATOM 625 N N . THR A 1 83 ? -4.195 -10.468 -1.559 1.00 97.81 83 THR A N 1
ATOM 626 C CA . THR A 1 83 ? -5.191 -11.359 -0.954 1.00 97.81 83 THR A CA 1
ATOM 627 C C . THR A 1 83 ? -6.115 -10.629 0.017 1.00 97.81 83 THR A C 1
ATOM 629 O O . THR A 1 83 ? -5.931 -9.451 0.336 1.00 97.81 83 THR A O 1
ATOM 632 N N . ASN A 1 84 ? -7.173 -11.304 0.457 1.00 95.19 84 ASN A N 1
ATOM 633 C CA . ASN A 1 84 ? -7.919 -10.906 1.648 1.00 95.19 84 ASN A CA 1
ATOM 634 C C . ASN A 1 84 ? -7.158 -11.298 2.932 1.00 95.19 84 ASN A C 1
ATOM 636 O O . ASN A 1 84 ? -6.161 -12.009 2.889 1.00 95.19 84 ASN A O 1
ATOM 640 N N . LEU A 1 85 ? -7.642 -10.846 4.092 1.00 90.62 85 LEU A N 1
ATOM 641 C CA . LEU A 1 85 ? -6.910 -10.965 5.362 1.00 90.62 85 LEU A CA 1
ATOM 642 C C . LEU A 1 85 ? -6.598 -12.399 5.819 1.00 90.62 85 LEU A C 1
ATOM 644 O O . LEU A 1 85 ? -5.645 -12.597 6.566 1.00 90.62 85 LEU A O 1
ATOM 648 N N . ASP A 1 86 ? -7.405 -13.383 5.423 1.00 89.12 86 ASP A N 1
ATOM 649 C CA . ASP A 1 86 ? -7.189 -14.794 5.767 1.00 89.12 86 ASP A CA 1
ATOM 650 C C . ASP A 1 86 ? -6.532 -15.601 4.632 1.00 89.12 86 ASP A C 1
ATOM 652 O O . ASP A 1 86 ? -6.359 -16.814 4.756 1.00 89.12 86 ASP A O 1
ATOM 656 N N . GLY A 1 87 ? -6.177 -14.941 3.523 1.00 91.62 87 GLY A N 1
ATOM 657 C CA . GLY A 1 87 ? -5.561 -15.556 2.350 1.00 91.62 87 GLY A CA 1
ATOM 658 C C . GLY A 1 87 ? -6.476 -16.488 1.548 1.00 91.62 87 GLY A C 1
ATOM 659 O O . GLY A 1 87 ? -6.006 -17.137 0.614 1.00 91.62 87 GLY A O 1
ATOM 660 N N . SER A 1 88 ? -7.768 -16.595 1.878 1.00 94.50 88 SER A N 1
ATOM 661 C CA . SER A 1 88 ? -8.702 -17.485 1.172 1.00 94.50 88 SER A CA 1
ATOM 662 C C . SER A 1 88 ? -9.092 -16.995 -0.226 1.00 94.50 88 SER A C 1
ATOM 664 O O . SER A 1 88 ? -9.563 -17.788 -1.045 1.00 94.50 88 SER A O 1
ATOM 666 N N . VAL A 1 89 ? -8.885 -15.709 -0.518 1.00 97.12 89 VAL A N 1
ATOM 667 C CA . VAL A 1 89 ? -9.171 -15.076 -1.807 1.00 97.12 89 VAL A CA 1
ATOM 668 C C . VAL A 1 89 ? -7.929 -14.354 -2.308 1.00 97.12 89 VAL A C 1
ATOM 670 O O . VAL A 1 89 ? -7.432 -13.442 -1.652 1.00 97.12 89 VAL A O 1
ATOM 673 N N . THR A 1 90 ? -7.485 -14.706 -3.513 1.00 98.44 90 THR A N 1
ATOM 674 C CA . THR A 1 90 ? -6.511 -13.927 -4.288 1.00 98.44 90 THR A CA 1
ATOM 675 C C . THR A 1 90 ? -7.259 -12.984 -5.224 1.00 98.44 90 THR A C 1
ATOM 677 O O . THR A 1 90 ? -8.081 -13.430 -6.025 1.00 98.44 90 THR A O 1
ATOM 680 N N . TYR A 1 91 ? -6.985 -11.686 -5.111 1.00 98.25 91 TYR A N 1
ATOM 681 C CA . TYR A 1 91 ? -7.544 -10.655 -5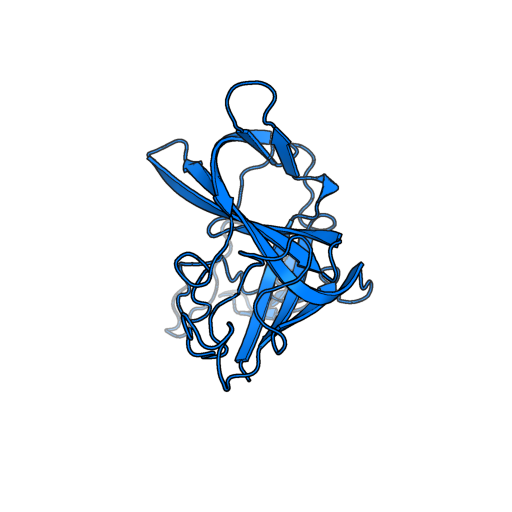.982 1.00 98.25 91 TYR A CA 1
ATOM 682 C C . TYR A 1 91 ? -6.740 -10.506 -7.272 1.00 98.25 91 TYR A C 1
ATOM 684 O O . TYR A 1 91 ? -7.347 -10.377 -8.330 1.00 98.25 91 TYR A O 1
ATOM 692 N N . ASP A 1 92 ? -5.408 -10.534 -7.177 1.00 98.50 92 ASP A N 1
ATOM 693 C CA . ASP A 1 92 ? -4.502 -10.517 -8.328 1.00 98.50 92 ASP A CA 1
ATOM 694 C C . ASP A 1 92 ? -3.102 -11.030 -7.939 1.00 98.50 92 ASP A C 1
ATOM 696 O O . ASP A 1 92 ? -2.773 -11.117 -6.748 1.00 98.50 92 ASP A O 1
ATOM 700 N N . SER A 1 93 ? -2.281 -11.372 -8.931 1.00 98.31 93 SER A N 1
ATOM 701 C CA . SER A 1 93 ? -0.874 -11.742 -8.751 1.00 98.31 93 SER A CA 1
ATOM 702 C C . SER A 1 93 ? -0.060 -11.546 -10.030 1.00 98.31 93 SER A C 1
ATOM 704 O O . SER A 1 93 ? -0.496 -11.986 -11.094 1.00 98.31 93 SER A O 1
ATOM 706 N N . GLY A 1 94 ? 1.147 -10.996 -9.920 1.00 97.56 94 GLY A N 1
ATOM 707 C CA . GLY A 1 94 ? 2.014 -10.722 -11.069 1.00 97.56 94 GLY A CA 1
ATOM 708 C C . GLY A 1 94 ? 3.040 -9.634 -10.773 1.00 97.56 94 GLY A C 1
ATOM 709 O O . GLY A 1 94 ? 3.427 -9.453 -9.616 1.00 97.56 94 GLY A O 1
ATOM 710 N N . ALA A 1 95 ? 3.471 -8.913 -11.806 1.00 96.25 95 ALA A N 1
ATOM 711 C CA . ALA A 1 95 ? 4.242 -7.684 -11.668 1.00 96.25 95 ALA A CA 1
ATOM 712 C C . ALA A 1 95 ? 3.414 -6.663 -10.882 1.00 96.25 95 ALA A C 1
ATOM 714 O O . ALA A 1 95 ? 2.356 -6.230 -11.340 1.00 96.25 95 ALA A O 1
ATOM 715 N N . ILE A 1 96 ? 3.887 -6.314 -9.688 1.00 97.75 96 ILE A N 1
ATOM 716 C CA . ILE A 1 96 ? 3.228 -5.369 -8.785 1.00 97.75 96 ILE A CA 1
ATOM 717 C C . ILE A 1 96 ? 4.043 -4.084 -8.739 1.00 97.75 96 ILE A C 1
ATOM 719 O O . ILE A 1 96 ? 5.268 -4.149 -8.711 1.00 97.75 96 ILE A O 1
ATOM 723 N N . TYR A 1 97 ? 3.399 -2.924 -8.731 1.00 96.75 97 TYR A N 1
ATOM 724 C CA . TYR A 1 97 ? 4.076 -1.627 -8.667 1.00 96.75 97 TYR A CA 1
ATOM 725 C C . TYR A 1 97 ? 3.131 -0.541 -8.146 1.00 96.75 97 TYR A C 1
ATOM 727 O O . TYR A 1 97 ? 1.925 -0.748 -7.979 1.00 96.75 97 TYR A O 1
ATOM 735 N N . LEU A 1 98 ? 3.698 0.624 -7.847 1.00 97.12 98 LEU A N 1
ATOM 736 C CA . LEU A 1 98 ? 2.951 1.803 -7.425 1.00 97.12 98 LEU A CA 1
ATOM 737 C C . LEU A 1 98 ? 2.768 2.768 -8.603 1.00 97.12 98 LEU A C 1
ATOM 739 O O . LEU A 1 98 ? 3.742 3.199 -9.201 1.00 97.12 98 LEU A O 1
ATOM 743 N N . GLU A 1 99 ? 1.539 3.151 -8.923 1.00 95.31 99 GLU A N 1
ATOM 744 C CA . GLU A 1 99 ? 1.266 4.065 -10.047 1.00 95.31 99 GLU A CA 1
ATOM 745 C C . GLU A 1 99 ? 1.387 5.534 -9.592 1.00 95.31 99 GLU A C 1
ATOM 747 O O . GLU A 1 99 ? 2.258 6.309 -9.997 1.00 95.31 99 GLU A O 1
ATOM 752 N N . GLU A 1 100 ? 0.535 5.917 -8.643 1.00 95.31 100 GLU A N 1
ATOM 753 C CA . GLU A 1 100 ? 0.449 7.274 -8.109 1.00 95.31 100 GLU A CA 1
ATOM 754 C C . GLU A 1 100 ? 0.718 7.293 -6.608 1.00 95.31 100 GLU A C 1
ATOM 756 O O . GLU A 1 100 ? 0.291 6.415 -5.856 1.00 95.31 100 GLU A O 1
ATOM 761 N N . SER A 1 101 ? 1.380 8.359 -6.171 1.00 96.56 101 SER A N 1
ATOM 762 C CA . SER A 1 101 ? 1.464 8.779 -4.779 1.00 96.56 101 SER A CA 1
ATOM 763 C C . SER A 1 101 ? 0.547 9.976 -4.554 1.00 96.56 101 SER A C 1
ATOM 765 O O . SER A 1 101 ? 0.500 10.910 -5.360 1.00 96.56 101 SER A O 1
ATOM 767 N N . TYR A 1 102 ? -0.158 9.965 -3.431 1.00 97.38 102 TYR A N 1
ATOM 768 C CA . TYR A 1 102 ? -1.006 11.047 -2.965 1.00 97.38 102 TYR A CA 1
ATOM 769 C C . TYR A 1 102 ? -0.502 11.500 -1.598 1.00 97.38 102 TYR A C 1
ATOM 771 O O . TYR A 1 102 ? -0.535 10.747 -0.625 1.00 97.38 102 TYR A O 1
ATOM 779 N N . ALA A 1 103 ? -0.053 12.747 -1.515 1.00 96.88 103 ALA A N 1
ATOM 780 C CA . ALA A 1 103 ? 0.289 13.382 -0.250 1.00 96.88 103 ALA A CA 1
ATOM 781 C C . ALA A 1 103 ? -0.975 14.020 0.340 1.00 96.88 103 ALA A C 1
ATOM 783 O O . ALA A 1 103 ? -1.408 15.088 -0.099 1.00 96.88 103 ALA A O 1
ATOM 784 N N . LEU A 1 104 ? -1.586 13.345 1.315 1.00 97.50 104 LEU A N 1
ATOM 785 C CA . LEU A 1 104 ? -2.841 13.744 1.948 1.00 97.50 104 LEU A CA 1
ATOM 786 C C . LEU A 1 104 ? -2.576 14.682 3.127 1.00 97.50 104 LEU A C 1
ATOM 788 O O . LEU A 1 104 ? -1.834 14.338 4.048 1.00 97.50 104 LEU A O 1
ATOM 792 N N . ALA A 1 105 ? -3.211 15.850 3.148 1.00 96.69 105 ALA A N 1
ATOM 793 C CA . ALA A 1 105 ? -3.063 16.794 4.252 1.00 96.69 105 ALA A CA 1
ATOM 794 C C . ALA A 1 105 ? -3.882 16.355 5.477 1.00 96.69 105 ALA A C 1
ATOM 796 O O . ALA A 1 105 ? -5.103 16.200 5.396 1.00 96.69 105 ALA A O 1
ATOM 797 N N . LYS A 1 106 ? -3.228 16.209 6.636 1.00 91.12 106 LYS A N 1
ATOM 798 C CA . LYS A 1 106 ? -3.893 15.806 7.884 1.00 91.12 106 LYS A CA 1
ATOM 799 C C . LYS A 1 106 ? -4.677 16.954 8.532 1.00 91.12 106 LYS A C 1
ATOM 801 O O . LYS A 1 106 ? -4.140 18.063 8.654 1.00 91.12 106 LYS A O 1
ATOM 806 N N . PRO A 1 107 ? -5.882 16.692 9.075 1.00 76.31 107 PRO A N 1
ATOM 807 C CA . PRO A 1 107 ? -6.548 17.606 9.999 1.00 7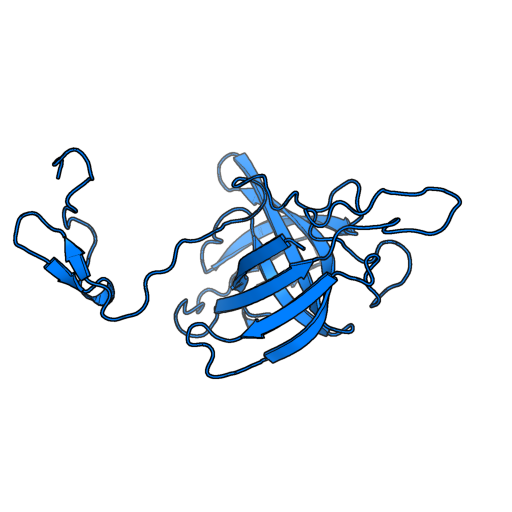6.31 107 PRO A CA 1
ATOM 808 C C . PRO A 1 107 ? -5.712 17.746 11.286 1.00 76.31 107 PRO A C 1
ATOM 810 O O . PRO A 1 107 ? -5.796 16.923 12.189 1.00 76.31 107 PRO A O 1
ATOM 813 N N . GLY A 1 108 ? -4.845 18.760 11.351 1.00 79.38 108 GLY A N 1
ATOM 814 C CA . GLY A 1 108 ? -3.898 18.961 12.462 1.00 79.38 108 GLY A CA 1
ATOM 815 C C . GLY A 1 108 ? -2.443 19.182 12.038 1.00 79.38 108 GLY A C 1
ATOM 816 O O . GLY A 1 108 ? -1.619 19.531 12.881 1.00 79.38 108 GLY A O 1
ATOM 817 N N . GLY A 1 109 ? -2.139 19.055 10.743 1.00 87.25 109 GLY A N 1
ATOM 818 C CA . GLY A 1 109 ? -0.802 19.263 10.187 1.00 87.25 109 GLY A CA 1
ATOM 819 C C . GLY A 1 109 ? -0.038 17.962 9.931 1.00 87.25 109 GLY A C 1
ATOM 820 O O . GLY A 1 109 ? -0.276 16.931 10.559 1.00 87.25 109 GLY A O 1
ATOM 821 N N . GLY A 1 110 ? 0.887 18.023 8.975 1.00 92.31 110 GLY A N 1
ATOM 822 C CA . GLY A 1 110 ? 1.597 16.858 8.446 1.00 92.31 110 GLY A CA 1
ATOM 823 C C . GLY A 1 110 ? 0.867 16.185 7.282 1.00 92.31 110 GLY A C 1
ATOM 824 O O . GLY A 1 110 ? -0.216 16.612 6.872 1.00 92.31 110 GLY A O 1
ATOM 825 N N . THR A 1 111 ? 1.481 15.119 6.775 1.00 94.56 111 THR A N 1
ATOM 826 C CA . THR A 1 111 ? 1.068 14.422 5.552 1.00 94.56 111 THR A CA 1
ATOM 827 C C . THR A 1 111 ? 0.894 12.931 5.819 1.00 94.56 111 THR A C 1
ATOM 829 O O . THR A 1 111 ? 1.656 12.369 6.601 1.00 94.56 111 THR A O 1
ATOM 832 N N . ILE A 1 112 ? -0.095 12.310 5.177 1.00 95.69 112 ILE A N 1
ATOM 833 C CA . ILE A 1 112 ? -0.180 10.854 4.999 1.00 95.69 112 ILE A CA 1
ATOM 834 C C . ILE A 1 112 ? 0.174 10.576 3.543 1.00 95.69 112 ILE A C 1
ATOM 836 O O . ILE A 1 112 ? -0.451 11.152 2.654 1.00 95.69 112 ILE A O 1
ATOM 840 N N . ASN A 1 113 ? 1.157 9.720 3.290 1.00 95.81 113 ASN A N 1
ATOM 841 C CA . ASN A 1 113 ? 1.411 9.238 1.939 1.00 95.81 113 ASN A CA 1
ATOM 842 C C . ASN A 1 113 ? 0.453 8.082 1.668 1.00 95.81 113 ASN A C 1
ATOM 844 O O . ASN A 1 113 ? 0.388 7.142 2.456 1.00 95.81 113 ASN A O 1
ATOM 848 N N . MET A 1 114 ? -0.299 8.158 0.579 1.00 97.31 114 MET A N 1
ATOM 849 C CA . MET A 1 114 ? -1.095 7.055 0.052 1.00 97.31 114 MET A CA 1
ATOM 850 C C . MET A 1 114 ? -0.545 6.675 -1.316 1.00 97.31 114 MET A C 1
ATOM 852 O O . MET A 1 114 ? -0.211 7.559 -2.097 1.00 97.31 114 MET A O 1
ATOM 856 N N . TYR A 1 115 ? -0.490 5.388 -1.627 1.00 97.75 115 TYR A N 1
ATOM 857 C CA . TYR A 1 115 ? -0.013 4.892 -2.910 1.00 97.75 115 TYR A CA 1
ATOM 858 C C . TYR A 1 115 ? -1.081 4.033 -3.574 1.00 97.75 115 TYR A C 1
ATOM 860 O O . TYR A 1 115 ? -1.685 3.179 -2.924 1.00 97.75 115 TYR A O 1
ATOM 868 N N . ARG A 1 116 ? -1.315 4.274 -4.865 1.00 97.75 116 ARG A N 1
ATOM 869 C CA . ARG A 1 116 ? -2.137 3.434 -5.739 1.00 97.75 116 ARG A CA 1
ATOM 870 C C . ARG A 1 116 ? -1.319 2.206 -6.125 1.00 97.75 116 ARG A C 1
ATOM 872 O O . ARG A 1 116 ? -0.297 2.355 -6.786 1.00 97.75 116 ARG A O 1
ATOM 879 N N . VAL A 1 117 ? -1.767 1.025 -5.716 1.00 98.19 117 VAL A N 1
ATOM 880 C CA . VAL A 1 117 ? -1.081 -0.239 -6.000 1.00 98.19 117 VAL A CA 1
ATOM 881 C C . VAL A 1 117 ? -1.738 -0.919 -7.190 1.00 98.19 117 VAL A C 1
ATOM 883 O O . VAL A 1 117 ? -2.965 -1.084 -7.217 1.00 98.19 117 VAL A O 1
ATOM 886 N N . GLU A 1 118 ? -0.920 -1.352 -8.139 1.00 98.06 118 GLU A N 1
ATOM 887 C CA . GLU A 1 118 ? -1.355 -2.084 -9.319 1.00 98.06 118 GLU A CA 1
ATOM 888 C C . GLU A 1 118 ? -0.647 -3.420 -9.460 1.00 98.06 118 GLU A C 1
ATOM 890 O O . GLU A 1 118 ? 0.505 -3.563 -9.059 1.00 98.06 118 GLU A O 1
ATOM 895 N N . VAL A 1 119 ? -1.347 -4.384 -10.053 1.00 98.06 119 VAL A N 1
ATOM 896 C CA . VAL A 1 119 ? -0.784 -5.657 -10.503 1.00 98.06 119 VAL A CA 1
ATOM 897 C C . VAL A 1 119 ? -1.141 -5.825 -11.972 1.00 98.06 119 VAL A C 1
ATOM 899 O O . VAL A 1 119 ? -2.319 -5.775 -12.317 1.00 98.06 119 VAL A O 1
ATOM 902 N N . GLU A 1 120 ? -0.141 -6.006 -12.836 1.00 95.69 120 GLU A N 1
ATOM 903 C CA . GLU A 1 120 ? -0.339 -6.221 -14.282 1.00 95.69 120 GLU A CA 1
ATOM 904 C C . GLU A 1 120 ? -1.260 -5.160 -14.939 1.00 95.69 120 GLU A C 1
ATOM 906 O O . GLU A 1 120 ? -2.137 -5.495 -15.740 1.00 95.69 120 GLU A O 1
ATOM 911 N N . GLY A 1 121 ? -1.129 -3.880 -14.562 1.00 94.50 121 GLY A N 1
ATOM 912 C CA . GLY A 1 121 ? -1.987 -2.796 -15.069 1.00 94.50 121 GLY A CA 1
ATOM 913 C C . GLY A 1 121 ? -3.320 -2.611 -14.341 1.00 94.50 121 GLY A C 1
ATOM 914 O O . GLY A 1 121 ? -4.077 -1.693 -14.658 1.00 94.50 121 GLY A O 1
ATOM 915 N N . ASN A 1 122 ? -3.664 -3.479 -13.387 1.00 96.75 122 ASN A N 1
ATOM 916 C CA . ASN A 1 122 ? -4.956 -3.444 -12.705 1.00 96.75 122 ASN A CA 1
ATOM 917 C C . ASN A 1 122 ? -4.838 -2.804 -11.323 1.00 96.75 122 ASN A C 1
ATOM 919 O O . ASN A 1 122 ? -4.054 -3.249 -10.488 1.00 96.75 122 ASN A O 1
ATOM 923 N N . LEU A 1 123 ? -5.700 -1.826 -11.026 1.00 97.75 123 LEU A N 1
ATOM 924 C CA . LEU A 1 123 ? -5.834 -1.275 -9.678 1.00 97.75 123 LEU A CA 1
ATOM 925 C C . LEU A 1 123 ? -6.304 -2.350 -8.686 1.00 97.75 123 LEU A C 1
ATOM 927 O O . LEU A 1 123 ? -7.458 -2.792 -8.712 1.00 97.75 123 LEU A O 1
ATOM 931 N N . VAL A 1 124 ? -5.432 -2.695 -7.741 1.00 98.19 124 VAL A N 1
ATOM 932 C CA . VAL A 1 124 ? -5.686 -3.709 -6.708 1.00 98.19 124 VAL A CA 1
ATOM 933 C C . VAL A 1 124 ? -5.818 -3.126 -5.304 1.00 98.19 124 VAL A C 1
ATOM 935 O O . VAL A 1 124 ? -6.238 -3.838 -4.394 1.00 98.19 124 VAL A O 1
ATOM 938 N N . GLY A 1 125 ? -5.552 -1.840 -5.103 1.00 98.12 125 GLY A N 1
ATOM 939 C CA . GLY A 1 125 ? -5.926 -1.134 -3.881 1.00 98.12 125 GLY A CA 1
ATOM 940 C C . GLY A 1 125 ? -4.992 0.009 -3.545 1.00 98.12 125 GLY A C 1
ATOM 941 O O . GLY A 1 125 ? -4.293 0.531 -4.412 1.00 98.12 125 GLY A O 1
ATOM 942 N N . TYR A 1 126 ? -5.017 0.406 -2.277 1.00 98.25 126 TYR A N 1
ATOM 943 C CA . TYR A 1 126 ? -4.247 1.540 -1.783 1.00 98.25 126 TYR A CA 1
ATOM 944 C C . TYR A 1 126 ? -3.545 1.199 -0.475 1.00 98.25 126 TYR A C 1
ATOM 946 O O . TYR A 1 126 ? -4.176 0.678 0.442 1.00 98.25 126 TYR A O 1
ATOM 954 N N . ILE A 1 127 ? -2.267 1.546 -0.361 1.00 97.00 127 ILE A N 1
ATOM 955 C CA . ILE A 1 127 ? -1.494 1.451 0.887 1.00 97.00 127 ILE A CA 1
ATOM 956 C C . ILE A 1 127 ? -1.161 2.851 1.392 1.00 97.00 127 ILE A C 1
ATOM 958 O O . ILE A 1 127 ? -1.083 3.795 0.608 1.00 97.00 127 ILE A O 1
ATOM 962 N N . THR A 1 128 ? -0.991 3.005 2.701 1.00 95.88 128 THR A N 1
ATOM 963 C CA . THR A 1 128 ? -0.812 4.317 3.337 1.00 95.88 128 THR A CA 1
ATOM 964 C C . THR A 1 128 ? 0.310 4.303 4.362 1.00 95.88 128 THR A C 1
ATOM 966 O O . THR A 1 128 ? 0.596 3.255 4.927 1.00 95.88 128 THR A O 1
ATOM 969 N N . SER A 1 129 ? 0.899 5.465 4.654 1.00 93.75 129 SER A N 1
ATOM 970 C CA . SER A 1 129 ? 1.882 5.658 5.733 1.00 93.75 129 SER A CA 1
ATOM 971 C C . SER A 1 129 ? 1.250 5.846 7.116 1.00 93.75 129 SER A C 1
ATOM 973 O O . SER A 1 129 ? 1.925 5.688 8.126 1.00 93.75 129 SER A O 1
ATOM 975 N N . GLU A 1 130 ? -0.053 6.145 7.176 1.00 92.62 130 GLU A N 1
ATOM 976 C CA . GLU A 1 130 ? -0.872 6.182 8.397 1.00 92.62 130 GLU A CA 1
ATOM 977 C C . GLU A 1 130 ? -2.312 5.737 8.076 1.00 92.62 130 GLU A C 1
ATOM 979 O O . GLU A 1 130 ? -2.776 5.998 6.963 1.00 92.62 130 GLU A O 1
ATOM 984 N N . PRO A 1 131 ? -3.056 5.117 9.015 1.00 92.69 131 PRO A N 1
ATOM 985 C CA . PRO A 1 131 ? -4.446 4.741 8.775 1.00 92.69 131 PRO A CA 1
ATOM 986 C C . PRO A 1 131 ? -5.343 5.956 8.495 1.00 92.69 131 PRO A C 1
ATOM 988 O O . PRO A 1 131 ? -5.329 6.947 9.230 1.00 92.69 131 PRO A O 1
ATOM 991 N N . LEU A 1 132 ? -6.179 5.851 7.465 1.00 94.75 132 LEU A N 1
ATOM 992 C CA . LEU A 1 132 ? -7.220 6.828 7.157 1.00 94.75 132 LEU A CA 1
ATOM 993 C C . LEU A 1 132 ? -8.420 6.677 8.099 1.00 94.75 132 LEU A C 1
ATOM 995 O O . LEU A 1 132 ? -8.737 5.584 8.573 1.00 94.75 132 LEU A O 1
ATOM 999 N N . VAL A 1 133 ? -9.120 7.785 8.340 1.00 95.19 133 VAL A N 1
ATOM 1000 C CA . VAL A 1 133 ? -10.322 7.825 9.180 1.00 95.19 133 VAL A CA 1
ATOM 1001 C C . VAL A 1 133 ? -11.570 7.707 8.293 1.00 95.19 133 VAL A C 1
ATOM 1003 O O . VAL A 1 133 ? -11.744 8.543 7.399 1.00 95.19 133 VAL A O 1
ATOM 1006 N N . PRO A 1 134 ? -12.468 6.730 8.535 1.00 97.06 134 PRO A N 1
ATOM 1007 C CA . PRO A 1 134 ? -13.697 6.571 7.758 1.00 97.06 134 PRO A CA 1
ATOM 1008 C C . PRO A 1 134 ? -14.533 7.851 7.697 1.00 97.06 134 PRO A C 1
ATOM 1010 O O . PRO A 1 134 ? -14.711 8.546 8.700 1.00 97.06 134 PRO A O 1
ATOM 1013 N N . GLY A 1 135 ? -15.031 8.184 6.507 1.00 96.56 135 GLY A N 1
ATOM 1014 C CA . GLY A 1 135 ? -15.824 9.385 6.244 1.00 96.56 135 GLY A CA 1
ATOM 1015 C C . GLY A 1 135 ? -15.036 10.700 6.243 1.00 96.56 135 GLY A C 1
ATOM 1016 O O . GLY A 1 135 ? -15.636 11.758 6.052 1.00 96.56 135 GLY A O 1
ATOM 1017 N N . THR A 1 136 ? -13.716 10.670 6.450 1.00 95.75 136 THR A N 1
ATOM 1018 C CA . THR A 1 136 ? -12.880 11.876 6.396 1.00 95.75 136 THR A CA 1
ATOM 1019 C C . THR A 1 136 ? -12.410 12.141 4.971 1.00 95.75 136 THR A C 1
ATOM 1021 O O . THR A 1 136 ? -11.899 11.248 4.297 1.00 95.75 136 THR A O 1
ATOM 1024 N N . THR A 1 137 ? -12.553 13.392 4.532 1.00 95.88 137 THR A N 1
ATOM 1025 C CA . THR A 1 137 ? -12.019 13.879 3.257 1.00 95.88 137 THR A CA 1
ATOM 1026 C C . THR A 1 137 ? -10.711 14.618 3.490 1.00 95.88 137 THR A C 1
ATOM 1028 O O . THR A 1 137 ? -10.654 15.566 4.276 1.00 95.88 137 THR A O 1
ATOM 1031 N N . TYR A 1 138 ? -9.678 14.215 2.763 1.00 97.12 138 TYR A N 1
ATOM 1032 C CA . TYR A 1 138 ? -8.349 14.804 2.783 1.00 97.12 138 TYR A CA 1
ATOM 1033 C C . TYR A 1 138 ? -8.113 15.555 1.476 1.00 97.12 138 TYR A C 1
ATOM 1035 O O . TYR A 1 138 ? -8.388 15.020 0.404 1.00 97.12 138 TYR A O 1
ATOM 1043 N N . SER A 1 139 ? -7.574 16.773 1.537 1.00 96.50 139 SER A N 1
ATOM 1044 C CA . SER A 1 139 ? -6.990 17.395 0.343 1.00 96.50 139 SER A CA 1
ATOM 1045 C C . SER A 1 139 ? -5.692 16.683 -0.015 1.00 96.50 139 SER A C 1
ATOM 1047 O O . SER A 1 139 ? -4.947 16.306 0.895 1.00 96.50 139 SER A O 1
ATOM 1049 N N . MET A 1 140 ? -5.389 16.555 -1.302 1.00 96.12 140 MET A N 1
ATOM 1050 C CA . MET A 1 140 ? -4.193 15.851 -1.761 1.00 96.12 140 MET A CA 1
ATOM 1051 C C . MET A 1 140 ? -3.364 16.659 -2.759 1.00 96.12 140 MET A C 1
ATOM 1053 O O . MET A 1 140 ? -3.862 17.570 -3.417 1.00 96.12 140 MET A O 1
ATOM 1057 N N . THR A 1 141 ? -2.104 16.265 -2.909 1.00 96.12 141 THR A N 1
ATOM 1058 C CA . THR A 1 141 ? -1.324 16.497 -4.130 1.00 96.12 141 THR A CA 1
ATOM 1059 C C . THR A 1 141 ? -0.896 15.155 -4.702 1.00 96.12 141 THR A C 1
ATOM 1061 O O . THR A 1 141 ? -0.461 14.291 -3.940 1.00 96.12 141 THR A O 1
ATOM 1064 N N . VAL A 1 142 ? -0.991 14.994 -6.020 1.00 95.94 142 VAL A N 1
ATOM 1065 C CA . VAL A 1 142 ? -0.652 13.750 -6.724 1.00 95.94 142 VAL A CA 1
ATOM 1066 C C . VAL A 1 142 ? 0.726 13.836 -7.382 1.00 95.94 142 VAL A C 1
ATOM 1068 O O . VAL A 1 142 ? 1.165 14.903 -7.818 1.00 95.94 142 VAL A O 1
ATOM 1071 N N . SER A 1 143 ? 1.440 12.718 -7.447 1.00 95.19 143 SER A N 1
ATOM 1072 C CA . SER A 1 143 ? 2.680 12.563 -8.214 1.00 95.19 143 SER A CA 1
ATOM 1073 C C . SER A 1 143 ? 2.832 11.116 -8.665 1.00 95.19 143 SER A C 1
ATOM 1075 O O . SER A 1 143 ? 2.558 10.216 -7.873 1.00 95.19 143 SER A O 1
ATOM 1077 N N . LYS A 1 144 ? 3.323 10.881 -9.889 1.00 94.06 144 LYS A N 1
ATOM 1078 C CA . LYS A 1 144 ? 3.742 9.534 -10.307 1.00 94.06 144 LYS A CA 1
ATOM 1079 C C . LYS A 1 144 ? 4.797 8.980 -9.354 1.00 94.06 144 LYS A C 1
ATOM 1081 O O . LYS A 1 144 ? 5.636 9.739 -8.846 1.00 94.06 144 LYS A O 1
ATOM 1086 N N . VAL A 1 145 ? 4.769 7.670 -9.135 1.00 94.69 145 VAL A N 1
ATOM 1087 C CA . VAL A 1 145 ? 5.832 6.998 -8.393 1.00 94.69 145 VAL A CA 1
ATOM 1088 C C . VAL A 1 145 ? 6.988 6.677 -9.332 1.00 94.69 145 VAL A C 1
ATOM 1090 O O . VAL A 1 145 ? 6.848 6.189 -10.447 1.00 94.69 145 VAL A O 1
ATOM 1093 N N . THR A 1 146 ? 8.173 7.015 -8.866 1.00 90.81 146 THR A N 1
ATOM 1094 C CA . THR A 1 146 ? 9.455 6.835 -9.527 1.00 90.81 146 THR A CA 1
ATOM 1095 C C . THR A 1 146 ? 10.437 6.322 -8.479 1.00 90.81 146 THR A C 1
ATOM 1097 O O . THR A 1 146 ? 10.233 6.571 -7.291 1.00 90.81 146 THR A O 1
ATOM 1100 N N . PRO A 1 147 ? 11.581 5.743 -8.856 1.00 86.38 147 PRO A N 1
ATOM 1101 C CA . PRO A 1 147 ? 12.591 5.347 -7.875 1.00 86.38 147 PRO A CA 1
ATOM 1102 C C . PRO A 1 147 ? 13.128 6.495 -7.003 1.00 86.38 147 PRO A C 1
ATOM 1104 O O . PRO A 1 147 ? 13.768 6.249 -5.991 1.00 86.38 147 PRO A O 1
ATOM 1107 N N . GLY A 1 148 ? 12.895 7.761 -7.378 1.00 86.44 148 GLY A N 1
ATOM 1108 C CA . GLY A 1 148 ? 13.293 8.918 -6.570 1.00 86.44 148 GLY A CA 1
ATOM 1109 C C . GLY A 1 148 ? 12.314 9.296 -5.450 1.00 86.44 148 GLY A C 1
ATOM 1110 O O . GLY A 1 148 ? 12.687 10.081 -4.582 1.00 86.44 148 GLY A O 1
ATOM 1111 N N . ASN A 1 149 ? 11.073 8.797 -5.478 1.00 90.88 149 ASN A N 1
ATOM 1112 C CA . ASN A 1 149 ? 10.031 9.079 -4.476 1.00 90.88 149 ASN A CA 1
ATOM 1113 C C . ASN A 1 149 ? 9.238 7.834 -4.028 1.00 90.88 149 ASN A C 1
ATOM 1115 O O . ASN A 1 149 ? 8.319 7.962 -3.217 1.00 90.88 149 ASN A O 1
ATOM 1119 N N . ALA A 1 150 ? 9.571 6.656 -4.555 1.00 93.44 150 ALA A N 1
ATOM 1120 C CA . ALA A 1 150 ? 9.062 5.377 -4.091 1.00 93.44 150 ALA A CA 1
ATOM 1121 C C . ALA A 1 150 ? 9.439 5.142 -2.614 1.00 93.44 150 ALA A C 1
ATOM 1123 O O . ALA A 1 150 ? 10.503 5.592 -2.176 1.00 93.44 150 ALA A O 1
ATOM 1124 N N . PRO A 1 151 ? 8.571 4.481 -1.828 1.00 94.62 151 PRO A N 1
ATOM 1125 C CA . PRO A 1 151 ? 8.835 4.238 -0.420 1.00 94.62 151 PRO A CA 1
ATOM 1126 C C . PRO A 1 151 ? 9.963 3.213 -0.250 1.00 94.62 151 PRO A C 1
ATOM 1128 O O . PRO A 1 151 ? 9.956 2.150 -0.875 1.00 94.62 151 PRO A O 1
ATOM 1131 N N . ASP A 1 152 ? 10.915 3.540 0.625 1.00 92.06 152 ASP A N 1
ATOM 1132 C CA . ASP A 1 152 ? 11.933 2.603 1.101 1.00 92.06 152 ASP A CA 1
ATOM 1133 C C . ASP A 1 152 ? 11.274 1.634 2.084 1.00 92.06 152 ASP A C 1
ATOM 1135 O O . ASP A 1 152 ? 10.768 2.035 3.133 1.00 92.06 152 ASP A O 1
ATOM 1139 N N . THR A 1 153 ? 11.263 0.350 1.744 1.00 89.94 153 THR A N 1
ATOM 1140 C CA . THR A 1 153 ? 10.580 -0.683 2.529 1.00 89.94 153 THR A CA 1
ATOM 1141 C C . THR A 1 153 ? 11.315 -1.020 3.825 1.00 89.94 153 THR A C 1
ATOM 1143 O O . THR A 1 153 ? 10.773 -1.727 4.674 1.00 89.94 153 THR A O 1
ATOM 1146 N N . THR A 1 154 ? 12.542 -0.517 3.999 1.00 87.81 154 THR A N 1
ATOM 1147 C CA . THR A 1 154 ? 13.317 -0.626 5.240 1.00 87.81 154 THR A CA 1
ATOM 1148 C C . THR A 1 154 ? 13.051 0.520 6.213 1.00 87.81 154 THR A C 1
ATOM 1150 O O . THR A 1 154 ? 13.435 0.424 7.381 1.00 87.81 154 THR A O 1
ATOM 1153 N N . ASP A 1 155 ? 12.370 1.581 5.767 1.00 88.25 155 ASP A N 1
ATO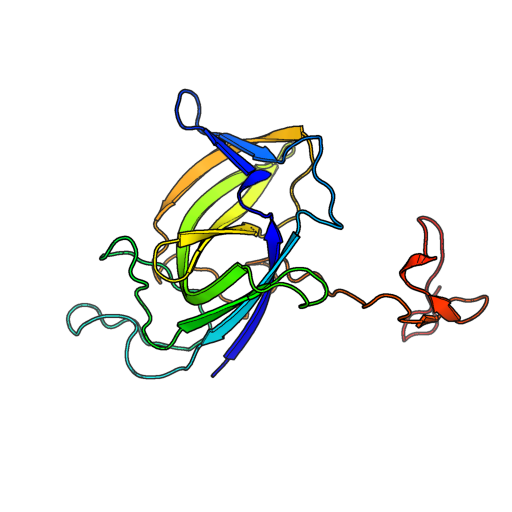M 1154 C CA . ASP A 1 155 ? 11.897 2.662 6.622 1.00 88.25 155 ASP A CA 1
ATOM 1155 C C . ASP A 1 155 ? 10.485 2.333 7.146 1.00 88.25 155 ASP A C 1
ATOM 1157 O O . ASP A 1 155 ? 9.504 2.452 6.407 1.00 88.25 155 ASP A O 1
ATOM 1161 N N . PRO A 1 156 ? 10.330 1.974 8.437 1.00 77.12 156 PRO A N 1
ATOM 1162 C CA . PRO A 1 156 ? 9.026 1.633 9.008 1.00 77.12 156 PRO A CA 1
ATOM 1163 C C . PRO A 1 156 ? 8.061 2.828 9.083 1.00 77.12 156 PRO A C 1
ATOM 1165 O O . PRO A 1 156 ? 6.914 2.660 9.487 1.00 77.12 156 PRO A O 1
ATOM 1168 N N . SER A 1 157 ? 8.512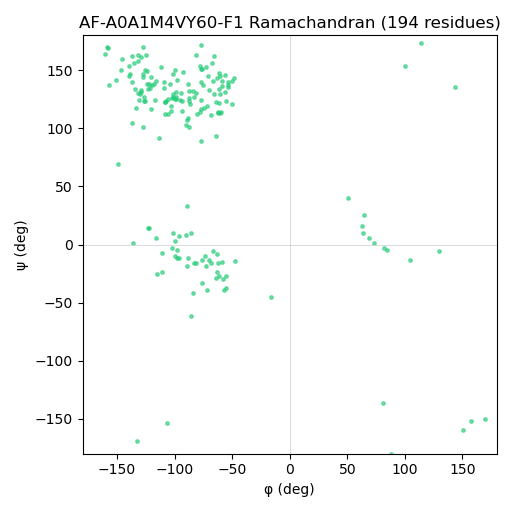 4.043 8.751 1.00 81.44 157 SER A N 1
ATOM 1169 C CA . SER A 1 157 ? 7.667 5.235 8.656 1.00 81.44 157 SER A CA 1
ATOM 1170 C C . SER A 1 157 ? 7.186 5.539 7.233 1.00 81.44 157 SER A C 1
ATOM 1172 O O . SER A 1 157 ? 6.285 6.364 7.064 1.00 81.44 157 SER A O 1
ATOM 1174 N N . ALA A 1 158 ? 7.740 4.872 6.214 1.00 83.38 158 ALA A N 1
ATOM 1175 C CA . ALA A 1 158 ? 7.359 5.096 4.821 1.00 83.38 158 ALA A CA 1
ATOM 1176 C C . ALA A 1 158 ? 5.958 4.542 4.511 1.00 83.38 158 ALA A C 1
ATOM 1178 O O . ALA A 1 158 ? 5.176 5.181 3.802 1.00 83.38 158 ALA A O 1
ATOM 1179 N N . LEU A 1 159 ? 5.627 3.381 5.079 1.00 83.50 159 LEU A N 1
ATOM 1180 C CA . LEU A 1 159 ? 4.349 2.687 4.933 1.00 83.50 159 LEU A CA 1
ATOM 1181 C C . LEU A 1 159 ? 3.919 2.121 6.287 1.00 83.50 159 LEU A C 1
ATOM 1183 O O . LEU A 1 159 ? 4.763 1.715 7.083 1.00 83.50 159 LEU A O 1
ATOM 1187 N N . VAL A 1 160 ? 2.609 2.071 6.551 1.00 78.19 160 VAL A N 1
ATOM 1188 C CA . VAL A 1 160 ? 2.115 1.369 7.737 1.00 78.19 160 VAL A CA 1
ATOM 1189 C C . VAL A 1 160 ? 2.346 -0.122 7.541 1.00 78.19 160 VAL A C 1
ATOM 1191 O O . VAL A 1 160 ? 1.659 -0.773 6.755 1.00 78.19 160 VAL A O 1
ATOM 1194 N N . ASP A 1 161 ? 3.254 -0.665 8.335 1.00 68.88 161 ASP A N 1
ATOM 1195 C CA . ASP A 1 161 ? 3.271 -2.080 8.662 1.00 68.88 161 ASP A CA 1
ATOM 1196 C C . ASP A 1 161 ? 2.428 -2.271 9.933 1.00 68.88 161 ASP A C 1
ATOM 1198 O O . ASP A 1 161 ? 2.829 -1.871 11.030 1.00 68.88 161 ASP A O 1
ATOM 1202 N N . VAL A 1 162 ? 1.193 -2.770 9.786 1.00 63.34 162 VAL A N 1
ATOM 1203 C CA . VAL A 1 162 ? 0.372 -3.126 10.951 1.00 63.34 162 VAL A CA 1
ATOM 1204 C C . VAL A 1 162 ? 0.697 -4.575 11.299 1.00 63.34 162 VAL A C 1
ATOM 1206 O O . VAL A 1 162 ? 0.219 -5.464 10.587 1.00 63.34 162 VAL A O 1
ATOM 1209 N N . PRO A 1 163 ? 1.408 -4.858 12.407 1.00 62.34 163 PRO A N 1
ATOM 1210 C CA . PRO A 1 163 ? 1.542 -6.227 12.871 1.00 62.34 163 PRO A CA 1
ATOM 1211 C C . PRO A 1 163 ? 0.143 -6.766 13.172 1.00 62.34 163 PRO A C 1
ATOM 1213 O O . PRO A 1 163 ? -0.555 -6.282 14.066 1.00 62.34 163 PRO A O 1
ATOM 1216 N N . CYS A 1 164 ? -0.293 -7.743 12.384 1.00 65.12 164 CYS A N 1
ATOM 1217 C CA . CYS A 1 164 ? -1.581 -8.388 12.568 1.00 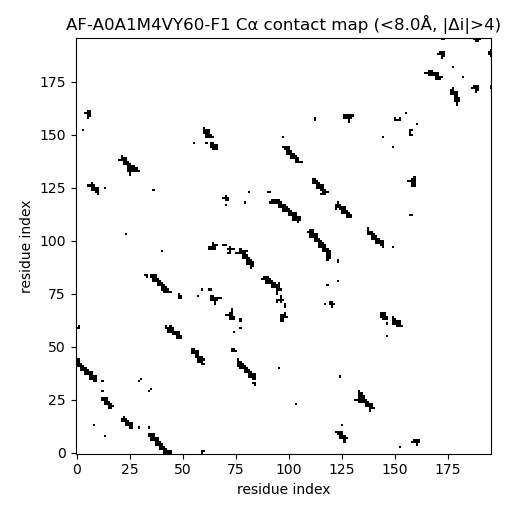65.12 164 CYS A CA 1
ATOM 1218 C C . CYS A 1 164 ? -1.390 -9.726 13.261 1.00 65.12 164 CYS A C 1
ATOM 1220 O O . CYS A 1 164 ? -0.624 -10.577 12.815 1.00 65.12 164 CYS A O 1
ATOM 1222 N N . PHE A 1 165 ? -2.126 -9.916 14.348 1.00 72.94 165 PHE A N 1
ATOM 1223 C CA . PHE A 1 165 ? -2.297 -11.222 14.959 1.00 72.94 165 PHE A CA 1
ATOM 1224 C C . PHE A 1 165 ? -3.488 -11.919 14.307 1.00 72.94 165 PHE A C 1
ATOM 1226 O O . PHE A 1 165 ? -4.522 -11.297 14.050 1.00 72.94 165 PHE A O 1
ATOM 1233 N N . THR A 1 166 ? -3.353 -13.211 14.031 1.00 74.00 166 THR A N 1
ATOM 1234 C CA . THR A 1 166 ? -4.469 -14.020 13.538 1.00 74.00 166 THR A CA 1
ATOM 1235 C C . THR A 1 166 ? -5.467 -14.281 14.668 1.00 74.00 166 THR A C 1
ATOM 1237 O O . THR A 1 166 ? -5.085 -14.311 15.841 1.00 74.00 166 THR A O 1
ATOM 1240 N N . ALA A 1 167 ? -6.744 -14.487 14.330 1.00 79.19 167 ALA A N 1
ATOM 1241 C CA . ALA A 1 167 ? -7.755 -14.879 15.314 1.00 79.19 167 ALA A CA 1
ATOM 1242 C C . ALA A 1 167 ? -7.303 -16.129 16.094 1.00 79.19 167 ALA A C 1
ATOM 1244 O O . ALA A 1 167 ? -6.699 -17.047 15.530 1.00 79.19 167 ALA A O 1
ATOM 1245 N N . GLY A 1 168 ? -7.564 -16.145 17.397 1.00 85.69 168 GLY A N 1
ATOM 1246 C CA . GLY A 1 168 ? -7.097 -17.169 18.326 1.00 85.69 168 GLY A CA 1
ATOM 1247 C C . GLY A 1 168 ? -5.659 -16.974 18.811 1.00 85.69 168 GLY A C 1
ATOM 1248 O O . GLY A 1 168 ? -5.210 -17.738 19.668 1.00 85.69 168 GLY A O 1
ATOM 1249 N N . THR A 1 169 ? -4.932 -15.962 18.320 1.00 90.31 169 THR A N 1
ATOM 1250 C CA . THR A 1 169 ? -3.650 -15.576 18.922 1.00 90.31 169 THR A CA 1
ATOM 1251 C C . THR A 1 169 ? -3.895 -15.146 20.360 1.00 90.31 169 THR A C 1
ATOM 1253 O O . THR A 1 169 ? -4.659 -14.218 20.617 1.00 90.31 169 THR A O 1
ATOM 1256 N N . LEU A 1 170 ? -3.240 -15.823 21.298 1.00 94.25 170 LEU A N 1
ATOM 1257 C CA . LEU A 1 170 ? -3.339 -15.516 22.715 1.00 94.25 170 LEU A CA 1
ATOM 1258 C C . LEU A 1 170 ? -2.308 -14.452 23.102 1.00 94.25 170 LEU A C 1
ATOM 1260 O O . LEU A 1 170 ? -1.108 -14.642 22.912 1.00 94.25 170 LEU A O 1
ATOM 1264 N N . ILE A 1 171 ? -2.789 -13.353 23.673 1.00 93.19 171 ILE A N 1
ATOM 1265 C CA . ILE A 1 171 ? -1.996 -12.268 24.242 1.00 93.19 171 ILE A CA 1
ATOM 1266 C C . ILE A 1 171 ? -2.003 -12.421 25.762 1.00 93.19 171 ILE A C 1
ATOM 1268 O O . ILE A 1 171 ? -3.063 -12.519 26.380 1.00 93.19 171 ILE A O 1
ATOM 1272 N N . GLU A 1 172 ? -0.821 -12.460 26.373 1.00 95.12 172 GLU A N 1
ATOM 1273 C CA . GLU A 1 172 ? -0.698 -12.519 27.830 1.00 95.12 172 GLU A CA 1
ATOM 1274 C C . GLU A 1 172 ? -1.219 -11.224 28.466 1.00 95.12 172 GLU A C 1
ATOM 1276 O O . GLU A 1 172 ? -0.828 -10.118 28.089 1.00 95.12 172 GLU A O 1
ATOM 1281 N N . THR A 1 173 ? -2.099 -11.368 29.454 1.00 94.19 173 THR A N 1
ATOM 1282 C CA . THR A 1 173 ? -2.628 -10.270 30.273 1.00 94.19 173 THR A CA 1
ATOM 1283 C C . THR A 1 173 ? -2.381 -10.583 31.752 1.00 94.19 173 THR A C 1
ATOM 1285 O O . THR A 1 173 ? -2.137 -11.745 32.091 1.00 94.19 173 THR A O 1
ATOM 1288 N N . PRO A 1 174 ? -2.468 -9.602 32.668 1.00 93.88 174 PRO A N 1
ATOM 1289 C CA . PRO A 1 174 ? -2.314 -9.863 34.102 1.00 93.88 174 PRO A CA 1
ATOM 1290 C C . PRO A 1 174 ? -3.273 -10.926 34.669 1.00 93.88 174 PRO A C 1
ATOM 1292 O O . PRO A 1 174 ? -2.928 -11.598 35.640 1.00 93.88 174 PRO A O 1
ATOM 1295 N N . ASP A 1 175 ? -4.444 -11.105 34.050 1.00 92.38 175 ASP A N 1
ATOM 1296 C CA . ASP A 1 175 ? -5.465 -12.079 34.460 1.00 92.38 175 ASP A CA 1
ATOM 1297 C C . ASP A 1 175 ? -5.386 -13.403 33.667 1.00 92.38 175 ASP A C 1
ATOM 1299 O O . ASP A 1 175 ? -6.233 -14.287 33.824 1.00 92.38 175 ASP A O 1
ATOM 1303 N N . GLY A 1 176 ? -4.348 -13.557 32.839 1.00 93.50 176 GLY A N 1
ATOM 1304 C CA . GLY A 1 176 ? -4.082 -14.721 31.997 1.00 93.50 176 GLY A CA 1
ATOM 1305 C C . GLY A 1 176 ? -4.185 -14.430 30.500 1.00 93.50 176 GLY A C 1
ATOM 1306 O O . GLY A 1 176 ? -4.583 -13.350 30.065 1.00 93.50 176 GLY A O 1
ATOM 1307 N N . ALA A 1 177 ? -3.811 -15.417 29.693 1.00 96.06 177 ALA A N 1
ATOM 1308 C CA . ALA A 1 177 ? -3.851 -15.324 28.243 1.00 96.06 177 ALA A CA 1
ATOM 1309 C C . ALA A 1 177 ? -5.276 -15.069 27.713 1.00 96.06 177 ALA A C 1
ATOM 1311 O O . ALA A 1 177 ? -6.215 -15.799 28.041 1.00 96.06 177 ALA A O 1
ATOM 1312 N N . LYS A 1 178 ? -5.423 -14.056 26.857 1.00 96.00 178 LYS A N 1
ATOM 1313 C CA . LYS A 1 178 ? -6.684 -13.655 26.223 1.00 96.00 178 LYS A CA 1
ATOM 1314 C C . LYS A 1 178 ? -6.538 -13.688 2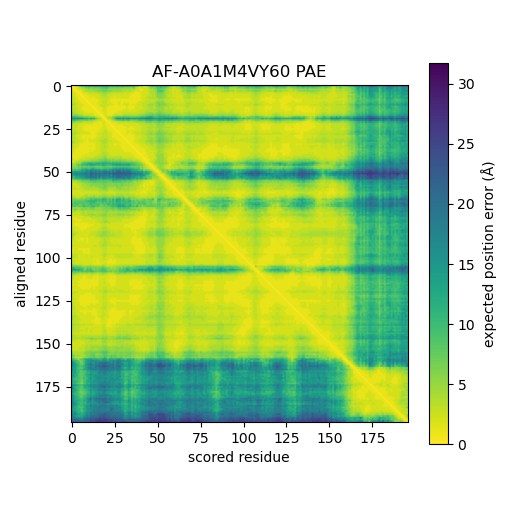4.705 1.00 96.00 178 LYS A C 1
ATOM 1316 O O . LYS A 1 178 ? -5.510 -13.263 24.188 1.00 96.00 178 LYS A O 1
ATOM 1321 N N . ALA A 1 179 ? -7.540 -14.189 23.987 1.00 94.69 179 ALA A N 1
ATOM 1322 C CA . ALA A 1 179 ? -7.523 -14.138 22.527 1.00 94.69 179 ALA A CA 1
ATOM 1323 C C . ALA A 1 179 ? -7.530 -12.680 22.038 1.00 94.69 179 ALA A C 1
ATOM 1325 O O . ALA A 1 179 ? -8.174 -11.824 22.648 1.00 94.69 179 ALA A O 1
ATOM 1326 N N . ILE A 1 180 ? -6.812 -12.394 20.951 1.00 91.50 180 ILE A N 1
ATOM 1327 C CA . ILE A 1 180 ? -6.690 -11.039 20.402 1.00 91.50 180 ILE A CA 1
ATOM 1328 C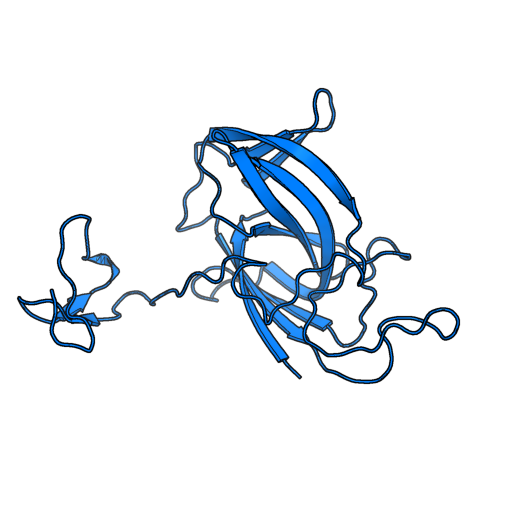 C . ILE A 1 180 ? -8.058 -10.429 20.069 1.00 91.50 180 ILE A C 1
ATOM 1330 O O . ILE A 1 180 ? -8.287 -9.256 20.343 1.00 91.50 180 ILE A O 1
ATOM 1334 N N . GLU A 1 181 ? -8.988 -11.222 19.541 1.00 88.75 181 GLU A N 1
ATOM 1335 C CA . GLU A 1 181 ? -10.351 -10.799 19.212 1.00 88.75 181 GLU A CA 1
ATOM 1336 C C . GLU A 1 181 ? -11.229 -10.486 20.439 1.00 88.75 181 GLU A C 1
ATOM 1338 O O . GLU A 1 181 ? -12.247 -9.810 20.298 1.00 88.75 181 GLU A O 1
ATOM 1343 N N . ASP A 1 182 ? -10.820 -10.923 21.635 1.00 94.25 182 ASP A N 1
ATOM 1344 C CA . ASP A 1 182 ? -11.502 -10.658 22.909 1.00 94.25 182 ASP A CA 1
ATOM 1345 C C . ASP A 1 182 ? -10.871 -9.486 23.693 1.00 94.25 182 ASP A C 1
ATOM 1347 O O . ASP A 1 182 ? -11.365 -9.110 24.768 1.00 94.25 182 ASP A O 1
ATOM 1351 N N . LEU A 1 183 ? -9.762 -8.914 23.201 1.00 92.50 183 LEU A N 1
ATOM 1352 C CA . LEU A 1 183 ? -9.146 -7.720 23.780 1.00 92.50 183 LEU A CA 1
ATOM 1353 C C . LEU A 1 183 ? -9.949 -6.463 23.424 1.00 92.50 183 LEU A C 1
ATOM 1355 O O . LEU A 1 183 ? -10.366 -6.252 22.286 1.00 92.50 183 LEU A O 1
ATOM 1359 N N . ALA A 1 184 ? -10.130 -5.585 24.404 1.00 90.94 184 ALA A N 1
ATOM 1360 C CA . ALA A 1 184 ? -10.852 -4.329 24.257 1.00 90.94 184 ALA A CA 1
ATOM 1361 C C . ALA A 1 184 ? -10.072 -3.151 24.851 1.00 90.94 184 ALA A C 1
ATOM 1363 O O . ALA A 1 184 ? -9.153 -3.305 25.655 1.00 90.94 184 ALA A O 1
ATOM 1364 N N . ARG A 1 185 ? -10.464 -1.926 24.475 1.00 87.94 185 ARG A N 1
ATOM 1365 C CA . ARG A 1 185 ? -9.881 -0.710 25.057 1.00 87.94 185 ARG A CA 1
ATOM 1366 C C . ARG A 1 185 ? -10.012 -0.751 26.584 1.00 87.94 185 ARG A C 1
ATOM 1368 O O . ARG A 1 185 ? -11.124 -0.779 27.105 1.00 87.94 185 ARG A O 1
ATOM 1375 N N . GLY A 1 186 ? -8.876 -0.634 27.267 1.00 90.31 186 GLY A N 1
ATOM 1376 C CA . GLY A 1 186 ? -8.789 -0.665 28.726 1.00 90.31 186 GLY A CA 1
ATOM 1377 C C . GLY A 1 186 ? -8.248 -1.981 29.281 1.00 90.31 186 GLY A C 1
ATOM 1378 O O . GLY A 1 186 ? -7.860 -1.997 30.445 1.00 90.31 186 GLY A O 1
ATOM 1379 N N . ASP A 1 187 ? -8.166 -3.036 28.465 1.00 92.12 187 ASP A N 1
ATOM 1380 C CA . ASP A 1 187 ? -7.420 -4.238 28.827 1.00 92.12 187 ASP A CA 1
ATOM 1381 C C . ASP A 1 187 ? -5.919 -3.925 28.915 1.00 92.12 187 ASP A C 1
ATOM 1383 O O . ASP A 1 187 ? -5.379 -3.153 28.117 1.00 92.12 187 ASP A O 1
ATOM 1387 N N . LEU A 1 188 ? -5.266 -4.527 29.907 1.00 94.00 188 LEU A N 1
ATOM 1388 C CA . LEU A 1 188 ? -3.821 -4.463 30.110 1.00 94.00 188 LEU A CA 1
ATOM 1389 C C . LEU A 1 188 ? -3.164 -5.655 29.415 1.00 94.00 188 LEU A C 1
ATOM 1391 O O . LEU A 1 188 ? -3.753 -6.737 29.342 1.00 94.00 188 LEU A O 1
ATOM 1395 N N . VAL A 1 189 ? -1.940 -5.470 28.935 1.00 93.31 189 VAL A N 1
ATOM 1396 C CA . VAL A 1 189 ? -1.162 -6.530 28.285 1.00 93.31 189 VAL A CA 1
ATOM 1397 C C . VAL A 1 189 ? 0.158 -6.667 29.014 1.00 93.31 189 VAL A C 1
ATOM 1399 O O . VAL A 1 189 ? 0.780 -5.675 29.375 1.00 93.31 189 VAL A O 1
ATOM 1402 N N . LEU A 1 190 ? 0.600 -7.898 29.245 1.00 92.00 190 LEU A N 1
ATOM 1403 C CA . LEU A 1 190 ? 1.902 -8.104 29.858 1.00 92.00 190 LEU A CA 1
ATOM 1404 C C . LEU A 1 190 ? 2.994 -7.749 28.852 1.00 92.00 190 LEU A C 1
ATOM 1406 O O . LEU A 1 190 ? 3.113 -8.358 27.786 1.00 92.00 190 LEU A O 1
ATOM 1410 N N . THR A 1 191 ? 3.810 -6.764 29.203 1.00 88.69 191 THR A N 1
ATOM 1411 C CA . THR A 1 191 ? 4.992 -6.397 28.431 1.00 88.69 191 THR A CA 1
ATOM 1412 C C . THR A 1 191 ? 6.163 -7.323 28.765 1.00 88.69 191 THR A C 1
ATOM 1414 O O . THR A 1 191 ? 6.181 -8.010 29.789 1.00 88.69 191 THR A O 1
ATOM 1417 N N . LEU A 1 192 ? 7.186 -7.339 27.905 1.00 84.31 192 LEU A N 1
ATOM 1418 C CA . LEU A 1 192 ? 8.377 -8.181 28.087 1.00 84.31 192 LEU A CA 1
ATOM 1419 C C . LEU A 1 192 ? 9.111 -7.912 29.417 1.00 84.31 192 LEU A C 1
ATOM 1421 O O . LEU A 1 192 ? 9.733 -8.808 29.984 1.00 84.31 192 LEU A O 1
ATOM 1425 N N . ASP A 1 193 ? 9.040 -6.683 29.923 1.00 88.06 193 ASP A N 1
ATOM 1426 C CA . ASP A 1 193 ? 9.598 -6.254 31.205 1.00 88.06 193 ASP A CA 1
ATOM 1427 C C . ASP A 1 193 ? 8.662 -6.497 32.405 1.00 88.06 193 ASP A C 1
ATOM 1429 O O . ASP A 1 193 ? 8.987 -6.095 33.521 1.00 88.06 193 ASP A O 1
ATOM 1433 N N . HIS A 1 194 ? 7.568 -7.241 32.208 1.00 75.88 194 HIS A N 1
ATOM 1434 C CA . HIS A 1 194 ? 6.537 -7.556 33.206 1.00 75.88 194 HIS A CA 1
ATOM 1435 C C . HIS A 1 194 ? 5.762 -6.326 33.709 1.00 75.88 194 HIS A C 1
ATOM 1437 O O . HIS A 1 194 ? 5.244 -6.328 34.830 1.00 75.88 194 HIS A O 1
ATOM 1443 N N . GLY A 1 195 ? 5.689 -5.274 32.894 1.00 72.75 195 GLY A N 1
ATOM 1444 C CA . GLY A 1 195 ? 4.741 -4.184 33.081 1.00 72.75 195 GLY A CA 1
ATOM 1445 C C . GLY A 1 195 ? 3.334 -4.593 32.618 1.00 72.75 195 GLY A C 1
ATOM 1446 O O . GLY A 1 195 ? 3.212 -5.471 31.760 1.00 72.75 195 GLY A O 1
ATOM 1447 N N . PRO A 1 196 ? 2.275 -4.017 33.212 1.00 58.72 196 PRO A N 1
ATOM 1448 C CA . PRO A 1 196 ? 0.923 -4.073 32.661 1.00 58.72 196 PRO A CA 1
ATOM 1449 C C . PRO A 1 196 ? 0.697 -3.083 31.506 1.00 58.72 196 PRO A C 1
ATOM 1451 O O . PRO A 1 196 ? 1.447 -2.080 31.423 1.00 58.72 196 PRO A O 1
#